Protein AF-A0AAV5VPR1-F1 (afdb_monomer_lite)

Sequence (209 aa):
MFIPRFLNHGLFFSFYINIYPTSLQFSTILANRHPMLTAYYSFAMCAGTSIGGLVIAPLNKAFHDFGLRPLYYITMGIQLVTYVIALFTVPNLSTAEPTGESAFLEPHLIWVCLVAFLLGFGDSANTASNTVICSRLVPGRASHTYSAARFYIGIASALIFFCSPLLTMKMHAIILISTTILSAVTFNLAVKQVEKREEIERNEKKLPL

Organism: NCBI:txid1538716

pLDDT: mean 77.27, std 12.59, range [41.59, 93.56]

Structure (mmCIF, N/CA/C/O backbone):
data_AF-A0AAV5VPR1-F1
#
_entry.id   AF-A0AAV5VPR1-F1
#
loop_
_atom_site.group_PDB
_atom_site.id
_atom_site.type_symbol
_atom_site.label_atom_id
_atom_site.label_alt_id
_atom_site.label_comp_id
_atom_site.label_asym_id
_atom_site.label_entity_id
_atom_site.label_seq_id
_atom_site.pdbx_PDB_ins_code
_atom_site.Cartn_x
_atom_site.Cartn_y
_atom_site.Cartn_z
_atom_site.occupancy
_atom_site.B_iso_or_equiv
_atom_site.auth_seq_id
_atom_site.auth_comp_id
_atom_site.auth_asym_id
_atom_site.auth_atom_id
_atom_site.pdbx_PDB_model_num
ATOM 1 N N . MET A 1 1 ? -7.600 -9.349 13.111 1.00 62.22 1 MET A N 1
ATOM 2 C CA . MET A 1 1 ? -8.529 -9.239 11.962 1.00 62.22 1 MET A CA 1
ATOM 3 C C . MET A 1 1 ? -8.052 -8.265 10.879 1.00 62.22 1 MET A C 1
ATOM 5 O O . MET A 1 1 ? -8.136 -8.620 9.718 1.00 62.22 1 MET A O 1
ATOM 9 N N . PHE A 1 2 ? -7.458 -7.109 11.206 1.00 77.06 2 PHE A N 1
ATOM 10 C CA . PHE A 1 2 ? -6.900 -6.165 10.209 1.00 77.06 2 PHE A CA 1
ATOM 11 C C . PHE A 1 2 ? -5.553 -6.581 9.575 1.00 77.06 2 PHE A C 1
ATOM 13 O O . PHE A 1 2 ? -4.988 -5.841 8.776 1.00 77.06 2 PHE A O 1
ATOM 20 N N . ILE A 1 3 ? -5.034 -7.770 9.897 1.00 82.62 3 ILE A N 1
ATOM 21 C CA . ILE A 1 3 ? -3.713 -8.243 9.445 1.00 82.62 3 ILE A CA 1
ATOM 22 C C . ILE A 1 3 ? -3.593 -8.248 7.908 1.00 82.62 3 ILE A C 1
ATOM 24 O O . ILE A 1 3 ? -2.632 -7.668 7.410 1.00 82.62 3 ILE A O 1
ATOM 28 N N . PRO A 1 4 ? -4.562 -8.771 7.124 1.00 83.69 4 PRO A N 1
ATOM 29 C CA . PRO A 1 4 ? -4.450 -8.783 5.661 1.00 83.69 4 PRO A CA 1
ATOM 30 C C . PRO A 1 4 ? -4.354 -7.387 5.032 1.00 83.69 4 PRO A C 1
ATOM 32 O O . PRO A 1 4 ? -3.709 -7.207 4.003 1.00 83.69 4 PRO A O 1
ATOM 35 N N . ARG A 1 5 ? -4.953 -6.375 5.672 1.00 84.00 5 ARG A N 1
ATOM 36 C CA . ARG A 1 5 ? -4.870 -4.973 5.242 1.00 84.00 5 ARG A CA 1
ATOM 37 C C . ARG A 1 5 ? -3.461 -4.408 5.423 1.00 84.00 5 ARG A C 1
ATOM 39 O O . ARG A 1 5 ? -2.977 -3.707 4.533 1.00 84.00 5 ARG A O 1
ATOM 46 N N . PHE A 1 6 ? -2.823 -4.715 6.552 1.00 86.12 6 PHE A N 1
ATOM 47 C CA . PHE A 1 6 ? -1.445 -4.311 6.836 1.00 86.12 6 PHE A CA 1
ATOM 48 C C . PHE A 1 6 ? -0.444 -5.062 5.961 1.00 86.12 6 PHE A C 1
ATOM 50 O O . PHE A 1 6 ? 0.480 -4.445 5.440 1.00 86.12 6 PHE A O 1
ATOM 57 N N . LEU A 1 7 ? -0.681 -6.353 5.711 1.00 87.62 7 LEU A N 1
ATOM 58 C CA . LEU A 1 7 ? 0.112 -7.118 4.754 1.00 87.62 7 LEU A CA 1
ATOM 59 C C . LEU A 1 7 ? 0.030 -6.478 3.362 1.00 87.62 7 LEU A C 1
ATOM 61 O O . LEU A 1 7 ? 1.069 -6.123 2.824 1.00 87.62 7 LEU A O 1
ATOM 65 N N . ASN A 1 8 ? -1.173 -6.210 2.831 1.00 86.69 8 ASN A N 1
ATOM 66 C CA . ASN A 1 8 ? -1.337 -5.575 1.513 1.00 86.69 8 ASN A CA 1
ATOM 67 C C . ASN A 1 8 ? -0.604 -4.226 1.402 1.00 86.69 8 ASN A C 1
ATOM 69 O O . ASN A 1 8 ? -0.011 -3.927 0.371 1.00 86.69 8 ASN A O 1
ATOM 73 N N . HIS A 1 9 ? -0.602 -3.426 2.473 1.00 88.69 9 HIS A N 1
ATOM 74 C CA . HIS A 1 9 ? 0.162 -2.179 2.516 1.00 88.69 9 HIS A CA 1
ATOM 75 C C . HIS A 1 9 ? 1.677 -2.425 2.404 1.00 88.69 9 HIS A C 1
ATOM 77 O O . HIS A 1 9 ? 2.347 -1.715 1.663 1.00 88.69 9 HIS A O 1
ATOM 83 N N . GLY A 1 10 ? 2.221 -3.436 3.088 1.00 85.38 10 GLY A N 1
ATOM 84 C CA . GLY A 1 10 ? 3.634 -3.813 2.956 1.00 85.38 10 GLY A CA 1
ATOM 85 C C . GLY A 1 10 ? 3.999 -4.340 1.569 1.00 85.38 10 GLY A C 1
ATOM 86 O O . GLY A 1 10 ? 5.066 -4.011 1.056 1.00 85.38 10 GLY A O 1
ATOM 87 N N . LEU A 1 11 ? 3.095 -5.084 0.922 1.00 85.44 11 LEU A N 1
ATOM 88 C CA . LEU A 1 11 ? 3.302 -5.539 -0.456 1.00 85.44 11 LEU A CA 1
ATOM 89 C C . LEU A 1 11 ? 3.335 -4.354 -1.434 1.00 85.44 11 LEU A C 1
ATOM 91 O O . LEU A 1 11 ? 4.232 -4.271 -2.272 1.00 85.44 11 LEU A O 1
ATOM 95 N N . PHE A 1 12 ? 2.397 -3.411 -1.287 1.00 85.81 12 PHE A N 1
ATOM 96 C CA . PHE A 1 12 ? 2.375 -2.171 -2.065 1.00 85.81 12 PHE A CA 1
ATOM 97 C C . PHE A 1 12 ? 3.648 -1.343 -1.852 1.00 85.81 12 PHE A C 1
ATOM 99 O O . PHE A 1 12 ? 4.236 -0.866 -2.820 1.00 85.81 12 PHE A O 1
ATOM 106 N N . PHE A 1 13 ? 4.106 -1.230 -0.601 1.00 86.75 13 PHE A N 1
ATOM 107 C CA . PHE A 1 13 ? 5.330 -0.515 -0.244 1.00 86.75 13 PHE A CA 1
ATOM 108 C C . PHE A 1 13 ? 6.558 -1.065 -0.977 1.00 86.75 13 PHE A C 1
ATOM 110 O O . PHE A 1 13 ? 7.278 -0.318 -1.639 1.00 86.75 13 PHE A O 1
ATOM 117 N N . SER A 1 14 ? 6.763 -2.384 -0.933 1.00 86.50 14 SER A N 1
ATOM 118 C CA . SER A 1 14 ? 7.873 -3.026 -1.648 1.00 86.50 14 SER A CA 1
ATOM 119 C C . SER A 1 14 ? 7.787 -2.862 -3.162 1.00 86.50 14 SER A C 1
ATOM 121 O O . SER A 1 14 ? 8.820 -2.728 -3.823 1.00 86.50 14 SER A O 1
ATOM 123 N N . PHE A 1 15 ? 6.572 -2.848 -3.716 1.00 82.81 15 PHE A N 1
ATOM 124 C CA . PHE A 1 15 ? 6.365 -2.675 -5.149 1.00 82.81 15 PHE A CA 1
ATOM 125 C C . PHE A 1 15 ? 6.888 -1.329 -5.649 1.00 82.81 15 PHE A C 1
ATOM 127 O O . PHE A 1 15 ? 7.671 -1.290 -6.598 1.00 82.81 15 PHE A O 1
ATOM 134 N N . TYR A 1 16 ? 6.510 -0.228 -5.002 1.00 81.94 16 TYR A N 1
ATOM 135 C CA . TYR A 1 16 ? 6.894 1.093 -5.493 1.00 81.94 16 TYR A CA 1
ATOM 136 C C . TYR A 1 16 ? 8.327 1.488 -5.128 1.00 81.94 16 TYR A C 1
ATOM 138 O O . TYR A 1 16 ? 8.924 2.297 -5.836 1.00 81.94 16 TYR A O 1
ATOM 146 N N . ILE A 1 17 ? 8.878 0.978 -4.020 1.00 84.00 17 ILE A N 1
ATOM 147 C CA . ILE A 1 17 ? 10.204 1.399 -3.547 1.00 84.00 17 ILE A CA 1
ATOM 148 C C . ILE A 1 17 ? 11.340 0.597 -4.185 1.00 84.00 17 ILE A C 1
ATOM 150 O O . ILE A 1 17 ? 12.431 1.129 -4.352 1.00 84.00 17 ILE A O 1
ATOM 154 N N . ASN A 1 18 ? 11.080 -0.658 -4.568 1.00 80.81 18 ASN A N 1
ATOM 155 C CA . ASN A 1 18 ? 12.095 -1.555 -5.119 1.00 80.81 18 ASN A CA 1
ATOM 156 C C . ASN A 1 18 ? 11.733 -2.042 -6.523 1.00 80.81 18 ASN A C 1
ATOM 158 O O . ASN A 1 18 ? 12.481 -1.789 -7.462 1.00 80.81 18 ASN A O 1
ATOM 162 N N . ILE A 1 19 ? 10.590 -2.710 -6.696 1.00 79.56 19 ILE A N 1
ATOM 163 C CA . ILE A 1 19 ? 10.264 -3.430 -7.944 1.00 79.56 19 ILE A CA 1
ATOM 164 C C . ILE A 1 19 ? 10.110 -2.467 -9.132 1.00 79.56 19 ILE A C 1
ATOM 166 O O . ILE A 1 19 ? 10.718 -2.661 -10.183 1.00 79.56 19 ILE A O 1
ATOM 170 N N . TYR A 1 20 ? 9.346 -1.389 -8.961 1.00 78.25 20 TYR A N 1
ATOM 171 C CA . TYR A 1 20 ? 9.136 -0.398 -10.014 1.00 78.25 20 TYR A CA 1
ATOM 172 C C . TYR A 1 20 ? 10.424 0.364 -10.404 1.00 78.25 20 TYR A C 1
ATOM 174 O O . TYR A 1 20 ? 10.792 0.321 -11.579 1.00 78.25 20 TYR A O 1
ATOM 182 N N . PRO A 1 21 ? 11.183 0.998 -9.485 1.00 77.62 21 PRO A N 1
ATOM 183 C CA . PRO A 1 21 ? 12.395 1.733 -9.858 1.00 77.62 21 PRO A CA 1
ATOM 184 C C . PRO A 1 21 ? 13.519 0.840 -10.402 1.00 77.62 21 PRO A C 1
ATOM 186 O O . PRO A 1 21 ? 14.217 1.259 -11.324 1.00 77.62 21 PRO A O 1
ATOM 189 N N . THR A 1 22 ? 13.680 -0.391 -9.903 1.00 76.75 22 THR A N 1
ATOM 190 C CA . THR A 1 22 ? 14.679 -1.328 -10.455 1.00 76.75 22 THR A CA 1
ATOM 191 C C . THR A 1 22 ? 14.344 -1.717 -11.890 1.00 76.75 22 THR A C 1
ATOM 193 O O . THR A 1 22 ? 15.224 -1.718 -12.745 1.00 76.75 22 THR A O 1
ATOM 196 N N . SER A 1 23 ? 13.068 -1.944 -12.202 1.00 74.19 23 SER A N 1
ATOM 197 C CA . SER A 1 23 ? 12.655 -2.254 -13.573 1.00 74.19 23 SER A CA 1
ATOM 198 C C . SER A 1 23 ? 12.869 -1.113 -14.559 1.00 74.19 23 SER A C 1
ATOM 200 O O .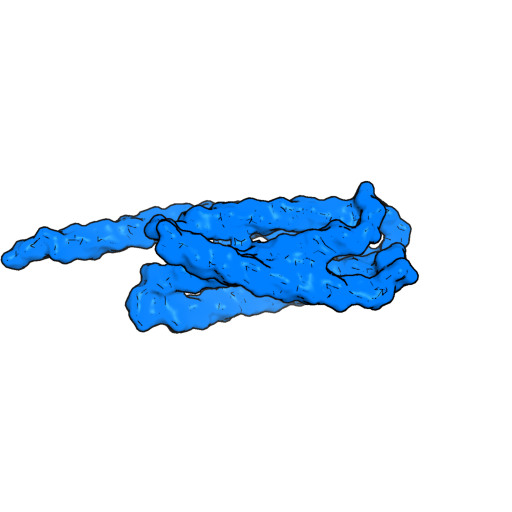 SER A 1 23 ? 13.231 -1.353 -15.710 1.00 74.19 23 SER A O 1
ATOM 202 N N . LEU A 1 24 ? 12.721 0.132 -14.095 1.00 71.19 24 LEU A N 1
ATOM 203 C CA . LEU A 1 24 ? 13.056 1.316 -14.877 1.00 71.19 24 LEU A CA 1
ATOM 204 C C . LEU A 1 24 ? 14.565 1.413 -15.128 1.00 71.19 24 LEU A C 1
ATOM 206 O O . LEU A 1 24 ? 14.977 1.816 -16.212 1.00 71.19 24 LEU A O 1
ATOM 210 N N . GLN A 1 25 ? 15.382 1.024 -14.147 1.00 71.75 25 GLN A N 1
ATOM 211 C CA . GLN A 1 25 ? 16.840 1.016 -14.262 1.00 71.75 25 GLN A CA 1
ATOM 212 C C . GLN A 1 25 ? 17.354 -0.083 -15.207 1.00 71.75 25 GLN A C 1
ATOM 214 O O . GLN A 1 25 ? 18.331 0.140 -15.918 1.00 71.75 25 GLN A O 1
ATOM 219 N N . PHE A 1 26 ? 16.689 -1.241 -15.254 1.00 67.25 26 PHE A N 1
ATOM 220 C CA . PHE A 1 26 ? 17.027 -2.337 -16.170 1.00 67.25 26 PHE A CA 1
ATOM 221 C C . PHE A 1 26 ? 16.513 -2.136 -17.603 1.00 67.25 26 PHE A C 1
ATOM 223 O O . PHE A 1 26 ? 16.946 -2.844 -18.514 1.00 67.25 26 PHE A O 1
ATOM 230 N N . SER A 1 27 ? 15.639 -1.154 -17.842 1.00 64.94 27 SER A N 1
ATOM 231 C CA . SER A 1 27 ? 15.193 -0.808 -19.193 1.00 64.94 27 SER A CA 1
ATOM 232 C C . SER A 1 27 ? 16.287 -0.040 -19.947 1.00 64.94 27 SER A C 1
ATOM 234 O O . SER A 1 27 ? 16.516 1.151 -19.725 1.00 64.94 27 SER A O 1
ATOM 236 N N . THR A 1 28 ? 16.964 -0.719 -20.877 1.00 56.59 28 THR A N 1
ATOM 237 C CA . THR A 1 28 ? 18.109 -0.171 -21.629 1.00 56.59 28 THR A CA 1
ATOM 238 C C . THR A 1 28 ? 17.729 1.017 -22.516 1.00 56.59 28 THR A C 1
ATOM 240 O O . THR A 1 28 ? 18.514 1.953 -22.648 1.00 56.59 28 THR A O 1
ATOM 243 N N . ILE A 1 29 ? 16.507 1.040 -23.060 1.00 56.16 29 ILE A N 1
ATOM 244 C CA . ILE A 1 29 ? 15.969 2.151 -23.869 1.00 56.16 29 ILE A CA 1
ATOM 245 C C . ILE A 1 29 ? 15.886 3.441 -23.040 1.00 56.16 29 ILE A C 1
ATOM 247 O O . ILE A 1 29 ? 16.161 4.537 -23.533 1.00 56.16 29 ILE A O 1
ATOM 251 N N . LEU A 1 30 ? 15.524 3.310 -21.764 1.00 57.38 30 LEU A N 1
ATOM 252 C CA . LEU A 1 30 ? 15.256 4.439 -20.884 1.00 57.38 30 LEU A CA 1
ATOM 253 C C . LEU A 1 30 ? 16.519 4.922 -20.167 1.00 57.38 30 LEU A C 1
ATOM 255 O O . LEU A 1 30 ? 16.752 6.130 -20.080 1.00 57.38 30 LEU A O 1
ATOM 259 N N . ALA A 1 31 ? 17.375 3.986 -19.751 1.00 58.69 31 ALA A N 1
ATOM 260 C CA . ALA A 1 31 ? 18.672 4.276 -19.150 1.00 58.69 31 ALA A CA 1
ATOM 261 C C . ALA A 1 31 ? 19.601 5.049 -20.104 1.00 58.69 31 ALA A C 1
ATOM 263 O O . ALA A 1 31 ? 20.296 5.965 -19.667 1.00 58.69 31 ALA A O 1
ATOM 264 N N . ASN A 1 32 ? 19.574 4.738 -21.407 1.00 57.34 32 ASN A N 1
ATOM 265 C CA . ASN A 1 32 ? 20.430 5.402 -22.396 1.00 57.34 32 ASN A CA 1
ATOM 266 C C . ASN A 1 32 ? 19.935 6.814 -22.765 1.00 57.34 32 ASN A C 1
ATOM 268 O O . ASN A 1 32 ? 20.731 7.680 -23.121 1.00 57.34 32 ASN A O 1
ATOM 272 N N . ARG A 1 33 ? 18.621 7.070 -22.669 1.00 61.47 33 ARG A N 1
ATOM 273 C CA . ARG A 1 33 ? 18.018 8.375 -22.996 1.00 61.47 33 ARG A CA 1
ATOM 274 C C . ARG A 1 33 ? 17.984 9.335 -21.803 1.00 61.47 33 ARG A C 1
ATOM 276 O O . ARG A 1 33 ? 18.134 10.540 -21.991 1.00 61.47 33 ARG A O 1
ATOM 283 N N . HIS A 1 34 ? 17.815 8.817 -20.584 1.00 64.81 34 HIS A N 1
ATOM 284 C CA . HIS A 1 34 ? 17.742 9.607 -19.353 1.00 64.81 34 HIS A CA 1
ATOM 285 C C . HIS A 1 34 ? 18.470 8.908 -18.186 1.00 64.81 34 HIS A C 1
ATOM 287 O O . HIS A 1 34 ? 17.828 8.255 -17.363 1.00 64.81 34 HIS A O 1
ATOM 293 N N . PRO A 1 35 ? 19.794 9.099 -18.027 1.00 66.50 35 PRO A N 1
ATOM 294 C CA . PRO A 1 35 ? 20.574 8.424 -16.982 1.00 66.50 35 PRO A CA 1
ATOM 295 C C . PRO A 1 35 ? 20.160 8.794 -15.542 1.00 66.50 35 PRO A C 1
ATOM 297 O O . PRO A 1 35 ? 20.482 8.068 -14.607 1.00 66.50 35 PRO A O 1
ATOM 300 N N . MET A 1 36 ? 19.416 9.893 -15.341 1.00 72.69 36 MET A N 1
ATOM 301 C CA . MET A 1 36 ? 18.902 10.330 -14.029 1.00 72.69 36 MET A CA 1
ATOM 302 C C . MET A 1 36 ? 17.416 10.007 -13.786 1.00 72.69 36 MET A C 1
ATOM 304 O O . MET A 1 36 ? 16.793 10.585 -12.895 1.00 72.69 36 MET A O 1
ATOM 308 N N . LEU A 1 37 ? 16.813 9.094 -14.550 1.00 75.50 37 LEU A N 1
ATOM 309 C CA . LEU A 1 37 ? 15.384 8.775 -14.448 1.00 75.50 37 LEU A CA 1
ATOM 310 C C . LEU A 1 37 ? 14.934 8.395 -13.020 1.00 75.50 37 LEU A C 1
ATOM 312 O O . LEU A 1 37 ? 13.912 8.886 -12.541 1.00 75.50 37 LEU A O 1
ATOM 316 N N . THR A 1 38 ? 15.714 7.578 -12.310 1.00 78.62 38 THR A N 1
ATOM 317 C CA . THR A 1 38 ? 15.403 7.144 -10.934 1.00 78.62 38 THR A CA 1
ATOM 318 C C . THR A 1 38 ? 15.393 8.311 -9.938 1.00 78.62 38 THR A C 1
ATOM 320 O O . THR A 1 38 ? 14.626 8.302 -8.969 1.00 78.62 38 THR A O 1
ATOM 323 N N . ALA A 1 39 ? 16.193 9.354 -10.190 1.00 83.19 39 ALA A N 1
ATOM 324 C CA . ALA A 1 39 ? 16.182 10.568 -9.380 1.00 83.19 39 ALA A CA 1
ATOM 325 C C . ALA A 1 39 ? 14.877 11.348 -9.595 1.00 83.19 39 ALA A C 1
ATOM 327 O O . ALA A 1 39 ? 14.205 11.693 -8.622 1.00 83.19 39 ALA A O 1
ATOM 328 N N . TYR A 1 40 ? 14.461 11.546 -10.852 1.00 84.00 40 TYR A N 1
ATOM 329 C CA . TYR A 1 40 ? 13.179 12.188 -11.172 1.00 84.00 40 TYR A CA 1
ATOM 330 C C . TYR A 1 40 ? 11.985 11.427 -10.590 1.00 84.00 40 TYR A C 1
ATOM 332 O O . TYR A 1 40 ? 11.082 12.049 -10.031 1.00 84.00 40 TYR A O 1
ATOM 340 N N . TYR A 1 41 ? 12.011 10.092 -10.648 1.00 86.06 41 TYR A N 1
ATOM 341 C CA . TYR A 1 41 ? 11.015 9.235 -10.006 1.00 86.06 41 TYR A CA 1
ATOM 342 C C . TYR A 1 41 ? 10.915 9.514 -8.499 1.00 86.06 41 TYR A C 1
ATOM 344 O O . TYR A 1 41 ? 9.831 9.788 -7.988 1.00 86.06 41 TYR A O 1
ATOM 352 N N . SER A 1 42 ? 12.049 9.512 -7.796 1.00 87.88 42 SER A N 1
ATOM 353 C CA . SER A 1 42 ? 12.093 9.744 -6.346 1.00 87.88 42 SER A CA 1
ATOM 354 C C . SER A 1 42 ? 11.582 11.138 -5.966 1.00 87.88 42 SER A C 1
ATOM 356 O O . SER A 1 42 ? 10.808 11.278 -5.019 1.00 87.88 42 SER A O 1
ATOM 358 N N . PHE A 1 43 ? 11.944 12.173 -6.733 1.00 90.38 43 PHE A N 1
ATOM 359 C CA . PHE A 1 43 ? 11.434 13.532 -6.519 1.00 90.38 43 PHE A CA 1
ATOM 360 C C . PHE A 1 43 ? 9.922 13.631 -6.745 1.00 90.38 43 PHE A C 1
ATOM 362 O O . PHE A 1 43 ? 9.216 14.205 -5.914 1.00 90.38 43 PHE A O 1
ATOM 369 N N . ALA A 1 44 ? 9.411 13.048 -7.831 1.00 89.50 44 ALA A N 1
ATOM 370 C CA . ALA A 1 44 ? 7.980 13.032 -8.125 1.00 89.50 44 ALA A CA 1
ATOM 371 C C . ALA A 1 44 ? 7.186 12.255 -7.062 1.00 89.50 44 ALA A C 1
ATOM 373 O O . ALA A 1 44 ? 6.103 12.683 -6.661 1.00 89.50 44 ALA A O 1
ATOM 374 N N . MET A 1 45 ? 7.749 11.162 -6.543 1.00 91.06 45 MET A N 1
ATOM 375 C CA . MET A 1 45 ? 7.161 10.401 -5.446 1.00 91.06 45 MET A CA 1
ATOM 376 C C . MET A 1 45 ? 7.085 11.230 -4.155 1.00 91.06 45 MET A C 1
ATOM 378 O O . MET A 1 45 ? 6.019 11.301 -3.544 1.00 91.06 45 MET A O 1
ATOM 382 N N . CYS A 1 46 ? 8.171 11.906 -3.765 1.00 91.31 46 CYS A N 1
ATOM 383 C CA . CYS A 1 46 ? 8.190 12.803 -2.603 1.00 91.31 46 CYS A CA 1
ATOM 384 C C . CYS A 1 46 ? 7.203 13.971 -2.742 1.00 91.31 46 CYS A C 1
ATOM 386 O O . CYS A 1 46 ? 6.568 14.378 -1.766 1.00 91.31 46 CYS A O 1
ATOM 388 N N . ALA A 1 47 ? 7.043 14.508 -3.954 1.00 93.56 47 ALA A N 1
ATOM 389 C CA . ALA A 1 47 ? 6.026 15.516 -4.228 1.00 93.56 47 ALA A CA 1
ATOM 390 C C . ALA A 1 47 ? 4.611 14.941 -4.030 1.00 93.56 47 ALA A C 1
ATOM 392 O O . ALA A 1 47 ? 3.786 15.560 -3.357 1.00 93.56 47 ALA A O 1
ATOM 393 N N . GLY A 1 48 ? 4.349 13.735 -4.544 1.00 90.62 48 GLY A N 1
ATOM 394 C CA . GLY A 1 48 ? 3.072 13.033 -4.395 1.00 90.62 48 GLY A CA 1
ATOM 395 C C . GLY A 1 48 ? 2.709 12.723 -2.943 1.00 90.62 48 GLY A C 1
ATOM 396 O O . GLY A 1 48 ? 1.577 12.978 -2.531 1.00 90.62 48 GLY A O 1
ATOM 397 N N . THR A 1 49 ? 3.659 12.239 -2.138 1.00 91.38 49 THR A N 1
ATOM 398 C CA . THR A 1 49 ? 3.430 11.967 -0.707 1.00 91.38 49 THR A CA 1
ATOM 399 C C . THR A 1 49 ? 3.144 13.247 0.077 1.00 91.38 49 THR A C 1
ATOM 401 O O . THR A 1 49 ? 2.218 13.279 0.889 1.00 91.38 49 THR A O 1
ATOM 404 N N . SER A 1 50 ? 3.898 14.317 -0.190 1.00 92.81 50 SER A N 1
ATOM 405 C CA . SER A 1 50 ? 3.731 15.613 0.478 1.00 92.81 50 SER A CA 1
ATOM 406 C C . SER A 1 50 ? 2.375 16.241 0.154 1.00 92.81 50 SER A C 1
ATOM 408 O O . SER A 1 50 ? 1.644 16.650 1.057 1.00 92.81 50 SER A O 1
ATOM 410 N N . ILE A 1 51 ? 2.002 16.268 -1.130 1.00 92.38 51 ILE A N 1
ATOM 411 C CA . ILE A 1 51 ? 0.712 16.800 -1.583 1.00 92.38 51 ILE A CA 1
ATOM 412 C C . ILE A 1 51 ? -0.438 15.941 -1.055 1.00 92.38 51 ILE A C 1
ATOM 414 O O . ILE A 1 51 ? -1.422 16.485 -0.561 1.00 92.38 51 ILE A O 1
ATOM 418 N N . GLY A 1 52 ? -0.311 14.614 -1.087 1.00 87.56 52 GLY A N 1
ATOM 419 C CA . GLY A 1 52 ? -1.326 13.719 -0.540 1.00 87.56 52 GLY A CA 1
ATOM 420 C C . GLY A 1 52 ? -1.574 13.963 0.947 1.00 87.56 52 GLY A C 1
ATOM 421 O O . GLY A 1 52 ? -2.719 14.170 1.348 1.00 87.56 52 GLY A O 1
ATOM 422 N N . GLY A 1 53 ? -0.519 14.071 1.761 1.00 86.81 53 GLY A N 1
ATOM 423 C CA . GLY A 1 53 ? -0.644 14.411 3.182 1.00 86.81 53 GLY A CA 1
ATOM 424 C C . GLY A 1 53 ? -1.348 15.753 3.422 1.00 86.81 53 GLY A C 1
ATOM 425 O O . GLY A 1 53 ? -2.252 15.835 4.259 1.00 86.81 53 GLY A O 1
ATOM 426 N N . LEU A 1 54 ? -0.988 16.783 2.647 1.00 88.38 54 LEU A N 1
ATOM 427 C CA . LEU A 1 54 ? -1.604 18.112 2.718 1.00 88.38 54 LEU A CA 1
ATOM 428 C C . LEU A 1 54 ? -3.075 18.122 2.294 1.00 88.38 54 LEU A C 1
ATOM 430 O O . LEU A 1 54 ? -3.845 18.901 2.846 1.00 88.38 54 LEU A O 1
ATOM 434 N N . VAL A 1 55 ? -3.479 17.274 1.346 1.00 87.44 55 VAL A N 1
ATOM 435 C CA . VAL A 1 55 ? -4.874 17.165 0.887 1.00 87.44 55 VAL A CA 1
ATOM 436 C C . VAL A 1 55 ? -5.717 16.342 1.860 1.00 87.44 55 VAL A C 1
ATOM 438 O O . VAL A 1 55 ? -6.852 16.707 2.156 1.00 87.44 55 VAL A O 1
ATOM 441 N N . ILE A 1 56 ? -5.181 15.246 2.398 1.00 84.88 56 ILE A N 1
ATOM 442 C CA . ILE A 1 56 ? -5.937 14.325 3.259 1.00 84.88 56 ILE A CA 1
ATOM 443 C C . ILE A 1 56 ? -6.203 14.930 4.643 1.00 84.88 56 ILE A C 1
ATOM 445 O O . ILE A 1 56 ? -7.282 14.724 5.199 1.00 84.88 56 ILE A O 1
ATOM 449 N N . ALA A 1 57 ? -5.257 15.690 5.201 1.00 81.88 57 ALA A N 1
ATOM 450 C CA . ALA A 1 57 ? -5.401 16.315 6.517 1.00 81.88 57 ALA A CA 1
ATOM 451 C C . ALA A 1 57 ? -6.652 17.218 6.656 1.00 81.88 57 ALA A C 1
ATOM 453 O O . ALA A 1 57 ? -7.437 16.993 7.585 1.00 81.88 57 ALA A O 1
ATOM 454 N N . PRO A 1 58 ? -6.908 18.200 5.765 1.00 82.00 58 PRO A N 1
ATOM 455 C CA . PRO A 1 58 ? -8.123 19.008 5.817 1.00 82.00 58 PRO A CA 1
ATOM 456 C C . PRO A 1 58 ? -9.372 18.193 5.472 1.00 82.00 58 PRO A C 1
ATOM 458 O O . PRO A 1 58 ? -10.415 18.405 6.087 1.00 82.00 58 PRO A O 1
ATOM 461 N N . LEU A 1 59 ? -9.276 17.223 4.556 1.00 79.25 59 LEU A N 1
ATOM 462 C CA . LEU A 1 59 ? -10.411 16.391 4.146 1.00 79.25 59 LEU A CA 1
ATOM 463 C C . LEU A 1 59 ? -10.925 15.512 5.297 1.00 79.25 59 LEU A C 1
ATOM 465 O O . LEU A 1 59 ? -12.130 15.371 5.487 1.00 79.25 59 LEU A O 1
ATOM 469 N N . ASN A 1 60 ? -10.015 15.000 6.128 1.00 75.75 60 ASN A N 1
ATOM 470 C CA . ASN A 1 60 ? -10.361 14.257 7.338 1.00 75.75 60 ASN A CA 1
ATOM 471 C C . ASN A 1 60 ? -10.994 15.146 8.427 1.00 75.75 60 ASN A C 1
ATOM 473 O O . ASN A 1 60 ? -11.760 14.657 9.249 1.00 75.75 60 ASN A O 1
ATOM 477 N N . LYS A 1 61 ? -10.688 16.451 8.444 1.00 72.81 61 LYS A N 1
ATOM 478 C CA . LYS A 1 61 ? -11.296 17.419 9.374 1.00 72.81 61 LYS A CA 1
ATOM 479 C C . LYS A 1 61 ? -12.675 17.892 8.899 1.00 72.81 61 LYS A C 1
ATOM 481 O O . LYS A 1 61 ? -13.527 18.190 9.729 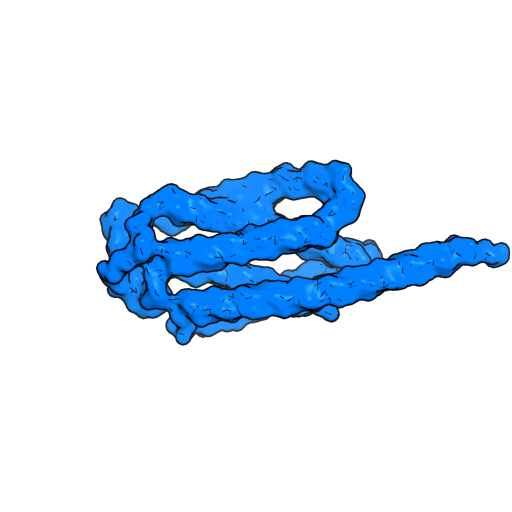1.00 72.81 61 LYS A O 1
ATOM 486 N N . ALA A 1 62 ? -12.878 17.978 7.585 1.00 75.00 62 ALA A N 1
ATOM 487 C CA . ALA A 1 62 ? -14.105 18.487 6.978 1.00 75.00 62 ALA A CA 1
ATOM 488 C C . ALA A 1 62 ? -15.282 17.501 7.061 1.00 75.00 62 ALA A C 1
ATOM 490 O O . ALA A 1 62 ? -16.429 17.929 7.162 1.00 75.00 62 ALA A O 1
ATOM 491 N N . PHE A 1 63 ? -15.017 16.193 7.041 1.00 71.19 63 PHE A N 1
ATOM 492 C CA . PHE A 1 63 ? -16.056 15.168 6.978 1.00 71.19 63 PHE A CA 1
ATOM 493 C C . PHE A 1 63 ? -16.000 14.219 8.185 1.00 71.19 63 PHE A C 1
ATOM 495 O O . PHE A 1 63 ? -14.993 13.553 8.428 1.00 71.19 63 PHE A O 1
ATOM 502 N N . HIS A 1 64 ? -17.118 14.106 8.910 1.00 57.06 64 HIS A N 1
ATOM 503 C CA . HIS A 1 64 ? -17.296 13.112 9.974 1.00 57.06 64 HIS A CA 1
ATOM 504 C C . HIS A 1 64 ? -17.176 11.693 9.372 1.00 57.06 64 HIS A C 1
ATOM 506 O O . HIS A 1 64 ? -17.778 11.414 8.339 1.00 57.06 64 HIS A O 1
ATOM 512 N N . ASP A 1 65 ? -16.356 10.821 9.971 1.00 64.56 65 ASP A N 1
ATOM 513 C CA . ASP A 1 65 ? -16.049 9.443 9.518 1.00 64.56 65 ASP A CA 1
ATOM 514 C C . ASP A 1 65 ? -15.338 9.264 8.160 1.00 64.56 65 ASP A C 1
ATOM 516 O O . ASP A 1 65 ? -15.125 8.133 7.702 1.00 64.56 65 ASP A O 1
ATOM 520 N N . PHE A 1 66 ? -14.858 10.343 7.533 1.00 62.12 66 PHE A N 1
ATOM 521 C CA . PHE A 1 66 ? -14.179 10.237 6.236 1.00 62.12 66 PHE A CA 1
ATOM 522 C C . PHE A 1 66 ? -12.843 9.491 6.296 1.00 62.12 66 PHE A C 1
ATOM 524 O O . PHE A 1 66 ? -12.444 8.822 5.342 1.00 62.12 66 PHE A O 1
ATOM 531 N N . GLY A 1 67 ? -12.172 9.525 7.445 1.00 60.53 67 GLY A N 1
ATOM 532 C CA . GLY A 1 67 ? -10.893 8.849 7.631 1.00 60.53 67 GLY A CA 1
ATOM 533 C C . GLY A 1 67 ? -10.944 7.317 7.571 1.00 60.53 67 GLY A C 1
ATOM 534 O O . GLY A 1 67 ? -9.886 6.701 7.450 1.00 60.53 67 GLY A O 1
ATOM 535 N N . LEU A 1 68 ? -12.129 6.690 7.655 1.00 71.56 68 LEU A N 1
ATOM 536 C CA . LEU A 1 68 ? -12.255 5.230 7.734 1.00 71.56 68 LEU A CA 1
ATOM 537 C C . LEU A 1 68 ? -12.712 4.603 6.407 1.00 71.56 68 LEU A C 1
ATOM 539 O O . LEU A 1 68 ? -11.907 3.992 5.708 1.00 71.56 68 LEU A O 1
ATOM 543 N N . ARG A 1 69 ? -13.994 4.738 6.041 1.00 79.06 69 ARG A N 1
ATOM 544 C CA . ARG A 1 69 ? -14.567 4.075 4.853 1.00 79.06 69 ARG A CA 1
ATOM 545 C C . ARG A 1 69 ? -14.188 4.762 3.531 1.00 79.06 69 ARG A C 1
ATOM 547 O O . ARG A 1 69 ? -13.613 4.083 2.681 1.00 79.06 69 ARG A O 1
ATOM 554 N N . PRO A 1 70 ? -14.467 6.062 3.305 1.00 79.94 70 PRO A N 1
ATOM 555 C CA . PRO A 1 70 ? -14.248 6.660 1.987 1.00 79.94 70 PRO A CA 1
ATOM 556 C C . PRO A 1 70 ? -12.760 6.820 1.668 1.00 79.94 70 PRO A C 1
ATOM 558 O O . PRO A 1 70 ? -12.358 6.534 0.542 1.00 79.94 70 PRO A O 1
ATOM 561 N N . LEU A 1 71 ? -11.918 7.148 2.656 1.00 82.31 71 LEU A N 1
ATOM 562 C CA . LEU A 1 71 ? -10.468 7.187 2.457 1.00 82.31 71 LEU A CA 1
ATOM 563 C C . LEU A 1 71 ? -9.909 5.818 2.032 1.00 82.31 71 LEU A C 1
ATOM 565 O O . LEU A 1 71 ? -9.026 5.756 1.175 1.00 82.31 71 LEU A O 1
ATOM 569 N N . TYR A 1 72 ? -10.446 4.718 2.571 1.00 82.44 72 TYR A N 1
ATOM 570 C CA . TYR A 1 72 ? -10.037 3.370 2.174 1.00 82.44 72 TYR A CA 1
ATOM 571 C C . TYR A 1 72 ? -10.394 3.054 0.715 1.00 82.44 72 TYR A C 1
ATOM 573 O O . TYR A 1 72 ? -9.533 2.586 -0.030 1.00 82.44 72 TYR A O 1
ATOM 581 N N . TYR A 1 73 ? -11.619 3.359 0.279 1.00 83.31 73 TYR A N 1
ATOM 582 C CA . TYR A 1 73 ? -12.043 3.138 -1.109 1.00 83.31 73 TYR A CA 1
ATOM 583 C C . TYR A 1 73 ? -11.269 4.000 -2.109 1.00 83.31 73 TYR A C 1
ATOM 585 O O . TYR A 1 73 ? -10.858 3.496 -3.153 1.00 83.31 73 TYR A O 1
ATOM 593 N N . ILE A 1 74 ? -11.000 5.266 -1.773 1.00 85.00 74 ILE A N 1
ATOM 594 C CA . ILE A 1 74 ? -10.152 6.149 -2.588 1.00 85.00 74 ILE A CA 1
ATOM 595 C C . ILE A 1 74 ? -8.750 5.546 -2.721 1.00 85.00 74 ILE A C 1
ATOM 597 O O . ILE A 1 74 ? -8.223 5.428 -3.824 1.00 85.00 74 ILE A O 1
ATOM 601 N N . THR A 1 75 ? -8.170 5.097 -1.608 1.00 84.19 75 THR A N 1
ATOM 602 C CA . THR A 1 75 ? -6.839 4.479 -1.593 1.00 84.19 75 THR A CA 1
ATOM 603 C C . THR A 1 75 ? -6.793 3.201 -2.437 1.00 84.19 75 THR A C 1
ATOM 605 O O . THR A 1 75 ? -5.845 2.995 -3.193 1.00 84.19 75 THR A O 1
ATOM 608 N N . MET A 1 76 ? -7.822 2.356 -2.346 1.00 84.19 76 MET A N 1
ATOM 609 C CA . MET A 1 76 ? -7.950 1.144 -3.160 1.00 84.19 76 MET A CA 1
ATOM 610 C C . MET A 1 76 ? -8.060 1.477 -4.655 1.00 84.19 76 MET A C 1
ATOM 612 O O . MET A 1 76 ? -7.389 0.846 -5.471 1.00 84.19 76 MET A O 1
ATOM 616 N N . GLY A 1 77 ? -8.865 2.480 -5.015 1.00 85.25 77 GLY A N 1
ATOM 617 C CA . GLY A 1 77 ? -9.014 2.934 -6.398 1.00 85.25 77 GLY A CA 1
ATOM 618 C C . GLY A 1 77 ? -7.695 3.434 -6.982 1.00 85.25 77 GLY A C 1
ATOM 619 O O . GLY A 1 77 ? -7.302 3.009 -8.065 1.00 85.25 77 GLY A O 1
ATOM 620 N N . ILE A 1 78 ? -6.963 4.259 -6.229 1.00 85.06 78 ILE A N 1
ATOM 621 C CA . ILE A 1 78 ? -5.651 4.773 -6.642 1.00 85.06 78 ILE A CA 1
ATOM 622 C C . ILE A 1 78 ? -4.651 3.626 -6.815 1.00 85.06 78 ILE A C 1
ATOM 624 O O . ILE A 1 78 ? -3.950 3.592 -7.822 1.00 85.06 78 ILE A O 1
ATOM 628 N N . GLN A 1 79 ? -4.614 2.651 -5.901 1.00 84.38 79 GLN A N 1
ATOM 629 C CA . GLN A 1 79 ? -3.745 1.475 -6.038 1.00 84.38 79 GLN A CA 1
ATOM 630 C C . GLN A 1 79 ? -4.060 0.663 -7.295 1.00 84.38 79 GLN A C 1
ATOM 632 O O . GLN A 1 79 ? -3.144 0.353 -8.049 1.00 84.38 79 GLN A O 1
ATOM 637 N N . LEU A 1 80 ? -5.336 0.367 -7.561 1.00 83.06 80 LEU A N 1
ATOM 638 C CA . LEU A 1 80 ? -5.740 -0.382 -8.754 1.00 83.06 80 LEU A CA 1
ATOM 639 C C . LEU A 1 80 ? -5.370 0.351 -10.043 1.00 83.06 80 LEU A C 1
ATOM 641 O O . LEU A 1 80 ? -4.765 -0.249 -10.928 1.00 83.06 80 LEU A O 1
ATOM 645 N N . VAL A 1 81 ? -5.683 1.647 -10.133 1.00 83.00 81 VAL A N 1
ATOM 646 C CA . VAL A 1 81 ? -5.305 2.483 -11.282 1.00 83.00 81 VAL A CA 1
ATOM 647 C C . VAL A 1 81 ? -3.791 2.465 -11.465 1.00 83.00 81 VAL A C 1
ATOM 649 O O . VAL A 1 81 ? -3.303 2.282 -12.576 1.00 83.00 81 VAL A O 1
ATOM 652 N N . THR A 1 82 ? -3.039 2.564 -10.374 1.00 80.44 82 THR A N 1
ATOM 653 C CA . THR A 1 82 ? -1.580 2.580 -10.438 1.00 80.44 82 THR A CA 1
ATOM 654 C C . THR A 1 82 ? -0.997 1.232 -10.860 1.00 80.44 82 THR A C 1
ATOM 656 O O . THR A 1 82 ? -0.058 1.214 -11.649 1.00 80.44 82 THR A O 1
ATOM 659 N N . TYR A 1 83 ? -1.567 0.101 -10.428 1.00 78.81 83 TYR A N 1
ATOM 660 C CA . TYR A 1 83 ? -1.156 -1.226 -10.907 1.00 78.81 83 TYR A CA 1
ATOM 661 C C . TYR A 1 83 ? -1.426 -1.405 -12.400 1.00 78.81 83 TYR A C 1
ATOM 663 O O . TYR A 1 83 ? -0.587 -1.952 -13.112 1.00 78.81 83 TYR A O 1
ATOM 671 N N . VAL A 1 84 ? -2.566 -0.912 -12.889 1.00 75.38 84 VAL A N 1
ATOM 672 C CA . VAL A 1 84 ? -2.906 -0.957 -14.315 1.00 75.38 84 VAL A CA 1
ATOM 673 C C . VAL A 1 84 ? -1.923 -0.107 -15.120 1.00 75.38 84 VAL A C 1
ATOM 675 O O . VAL A 1 84 ? -1.339 -0.603 -16.078 1.00 75.38 84 VAL A O 1
ATOM 678 N N . ILE A 1 85 ? -1.662 1.137 -14.709 1.00 72.44 85 ILE A N 1
ATOM 679 C CA . ILE A 1 85 ? -0.713 2.011 -15.415 1.00 72.44 85 ILE A CA 1
ATOM 680 C C . ILE A 1 85 ? 0.715 1.445 -15.340 1.00 72.44 85 ILE A C 1
ATOM 682 O O . ILE A 1 85 ? 1.440 1.496 -16.333 1.00 72.44 85 ILE A O 1
ATOM 686 N N . ALA A 1 86 ? 1.116 0.846 -14.214 1.00 70.12 86 ALA A N 1
ATOM 687 C CA . ALA A 1 86 ? 2.416 0.189 -14.083 1.00 70.12 86 ALA A CA 1
ATOM 688 C C . ALA A 1 86 ? 2.568 -1.001 -15.050 1.00 70.12 86 ALA A C 1
ATOM 690 O O . ALA A 1 86 ? 3.629 -1.149 -15.654 1.00 70.12 86 ALA A O 1
ATOM 691 N N . LEU A 1 87 ? 1.507 -1.793 -15.265 1.00 67.44 87 LEU A N 1
ATOM 692 C CA . LEU A 1 87 ? 1.480 -2.871 -16.266 1.00 67.44 87 LEU A CA 1
ATOM 693 C C . LEU A 1 87 ? 1.581 -2.359 -17.711 1.00 67.44 87 LEU A C 1
ATOM 695 O O . LEU A 1 87 ? 2.137 -3.050 -18.559 1.00 67.44 87 LEU A O 1
ATOM 699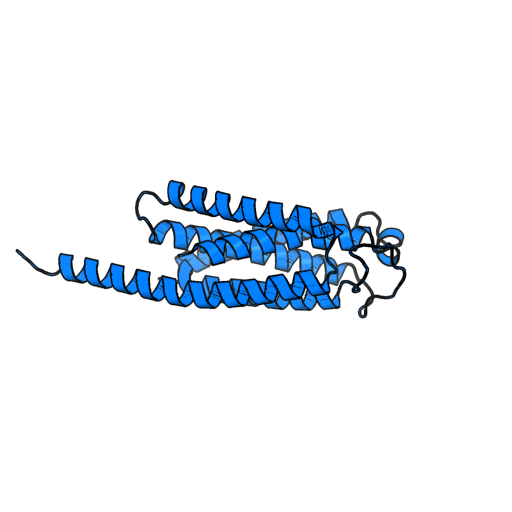 N N . PHE A 1 88 ? 1.046 -1.170 -18.000 1.00 63.97 88 PHE A N 1
ATOM 700 C CA . PHE A 1 88 ? 1.147 -0.550 -19.327 1.00 63.97 88 PHE A CA 1
ATOM 701 C C . PHE A 1 88 ? 2.487 0.161 -19.566 1.00 63.97 88 PHE A C 1
ATOM 703 O O . PHE A 1 88 ? 2.921 0.269 -20.711 1.00 63.97 88 PHE A O 1
ATOM 710 N N . THR A 1 89 ? 3.142 0.642 -18.506 1.00 61.66 89 THR A N 1
ATOM 711 C CA . THR A 1 89 ? 4.382 1.434 -18.596 1.00 61.66 89 THR A CA 1
ATOM 712 C C . THR A 1 89 ? 5.637 0.560 -18.675 1.00 61.66 89 THR A C 1
ATOM 714 O O . THR A 1 89 ? 6.629 0.978 -19.267 1.00 61.66 89 THR A O 1
ATOM 717 N N . VAL A 1 90 ? 5.619 -0.649 -18.098 1.00 57.72 90 VAL A N 1
ATOM 718 C CA . VAL A 1 90 ? 6.802 -1.522 -18.004 1.00 57.72 90 VAL A CA 1
ATOM 719 C C . VAL A 1 90 ? 6.587 -2.822 -18.796 1.00 57.72 90 VAL A C 1
ATOM 721 O O . VAL A 1 90 ? 5.605 -3.525 -18.552 1.00 57.72 90 VAL A O 1
ATOM 724 N N . PRO A 1 91 ? 7.492 -3.190 -19.728 1.00 53.09 91 PRO A N 1
ATOM 725 C CA . PRO A 1 91 ? 7.400 -4.446 -20.460 1.00 53.09 91 PRO A CA 1
ATOM 726 C C . PRO A 1 91 ? 7.678 -5.642 -19.541 1.00 53.09 91 PRO A C 1
ATOM 728 O O . PRO A 1 91 ? 8.436 -5.570 -18.573 1.00 53.09 91 PRO A O 1
ATOM 731 N N . ASN A 1 92 ? 7.047 -6.772 -19.860 1.00 49.78 92 ASN A N 1
ATOM 732 C CA . ASN A 1 92 ? 6.891 -7.906 -18.948 1.00 49.78 92 ASN A CA 1
ATOM 733 C C . ASN A 1 92 ? 8.196 -8.547 -18.452 1.00 49.78 92 ASN A C 1
ATOM 735 O O . ASN A 1 92 ? 8.175 -9.139 -17.379 1.00 49.78 92 ASN A O 1
ATOM 739 N N . LEU A 1 93 ? 9.302 -8.433 -19.191 1.00 47.16 93 LEU A N 1
ATOM 740 C CA . LEU A 1 93 ? 10.594 -9.061 -18.873 1.00 47.16 93 LEU A CA 1
ATOM 741 C C . LEU A 1 93 ? 11.599 -8.127 -18.169 1.00 47.16 93 LEU A C 1
ATOM 743 O O . LEU A 1 93 ? 12.643 -8.586 -17.710 1.00 47.16 93 LEU A O 1
ATOM 747 N N . SER A 1 94 ? 11.253 -6.849 -17.971 1.00 47.16 94 SER A N 1
ATOM 748 C CA . SER A 1 94 ? 12.171 -5.824 -17.440 1.00 47.16 94 SER A CA 1
ATOM 749 C C . SER A 1 94 ? 12.551 -5.996 -15.957 1.00 47.16 94 SER A C 1
ATOM 751 O O . SER A 1 94 ? 13.299 -5.180 -15.424 1.00 47.16 94 SER A O 1
ATOM 753 N N . THR A 1 95 ? 12.022 -7.012 -15.263 1.00 47.59 95 THR A N 1
ATOM 754 C CA . THR A 1 95 ? 12.375 -7.324 -13.862 1.00 47.59 95 THR A CA 1
ATOM 755 C C . THR A 1 95 ? 13.620 -8.205 -13.742 1.00 47.59 95 THR A C 1
ATOM 757 O O . THR A 1 95 ? 14.258 -8.186 -12.695 1.00 47.59 95 THR A O 1
ATOM 760 N N . ALA A 1 96 ? 13.961 -8.985 -14.775 1.00 41.59 96 ALA A N 1
ATOM 761 C CA . ALA A 1 96 ? 14.981 -10.037 -14.678 1.00 41.59 96 ALA A CA 1
ATOM 762 C C . ALA A 1 96 ? 16.107 -9.911 -15.715 1.00 41.59 96 ALA A C 1
ATOM 764 O O . ALA A 1 96 ? 17.240 -10.282 -15.418 1.00 41.59 96 ALA A O 1
ATOM 765 N N . GLU A 1 97 ? 15.833 -9.359 -16.900 1.00 42.97 97 GLU A N 1
ATOM 766 C CA . GLU A 1 97 ? 16.828 -9.226 -17.967 1.00 42.97 97 GLU A CA 1
ATOM 767 C C . GLU A 1 97 ? 16.793 -7.818 -18.585 1.00 42.97 97 GLU A C 1
ATOM 769 O O . GLU A 1 97 ? 15.705 -7.263 -18.781 1.00 42.97 97 GLU A O 1
ATOM 774 N N . PRO A 1 98 ? 17.954 -7.222 -18.927 1.00 47.41 98 PRO A N 1
ATOM 775 C CA . PRO A 1 98 ? 18.008 -5.969 -19.673 1.00 47.41 98 PRO A CA 1
ATOM 776 C C . PRO A 1 98 ? 17.415 -6.185 -21.068 1.00 47.41 98 PRO A C 1
ATOM 778 O O . PRO A 1 98 ? 18.091 -6.619 -21.998 1.00 47.41 98 PRO A O 1
ATOM 781 N N . THR A 1 99 ? 16.120 -5.912 -21.209 1.00 45.94 99 THR A N 1
ATOM 782 C CA . THR A 1 99 ? 15.387 -6.171 -22.449 1.00 45.94 99 THR A CA 1
ATOM 783 C C . THR A 1 99 ? 15.322 -4.889 -23.280 1.00 45.94 99 THR A C 1
ATOM 785 O O . THR A 1 99 ? 14.935 -3.835 -22.778 1.00 45.94 99 THR A O 1
ATOM 788 N N . GLY A 1 100 ? 15.700 -4.976 -24.558 1.00 48.12 100 GLY A N 1
ATOM 789 C CA . GLY A 1 100 ? 15.548 -3.903 -25.551 1.00 48.12 100 GLY A CA 1
ATOM 790 C C . GLY A 1 100 ? 14.187 -3.903 -26.258 1.00 48.12 100 GLY A C 1
ATOM 791 O O . GLY A 1 100 ? 14.041 -3.254 -27.290 1.00 48.12 100 GLY A O 1
ATOM 792 N N . GLU A 1 101 ? 13.207 -4.659 -25.752 1.00 43.47 101 GLU A N 1
ATOM 793 C CA . GLU A 1 101 ? 11.849 -4.661 -26.297 1.00 43.47 101 GLU A CA 1
ATOM 794 C C . GLU A 1 101 ? 11.142 -3.342 -25.979 1.00 43.47 101 GLU A C 1
ATOM 796 O O . GLU A 1 101 ? 11.150 -2.859 -24.843 1.00 43.47 101 GLU A O 1
ATOM 801 N N . SER A 1 102 ? 10.504 -2.762 -26.997 1.00 41.78 102 SER A N 1
ATOM 802 C CA . SER A 1 102 ? 9.663 -1.584 -26.831 1.00 41.78 102 SER A CA 1
ATOM 803 C C . SER A 1 102 ? 8.508 -1.909 -25.885 1.00 41.78 102 SER A C 1
ATOM 805 O O . SER A 1 102 ? 7.697 -2.795 -26.165 1.00 41.78 102 SER A O 1
ATOM 807 N N . ALA A 1 103 ? 8.403 -1.168 -24.784 1.00 50.31 103 ALA A N 1
ATOM 808 C CA . ALA A 1 103 ? 7.166 -1.109 -24.018 1.00 50.31 103 ALA A CA 1
ATOM 809 C C . ALA A 1 103 ? 6.002 -0.706 -24.950 1.00 50.31 103 ALA A C 1
ATOM 811 O O . ALA A 1 103 ? 6.202 0.040 -25.908 1.00 50.31 103 ALA A O 1
ATOM 812 N N . PHE A 1 104 ? 4.786 -1.197 -24.681 1.00 46.28 104 PHE A N 1
ATOM 813 C CA . PHE A 1 104 ? 3.592 -0.904 -25.498 1.00 46.28 104 PHE A CA 1
ATOM 814 C C . PHE A 1 104 ? 3.277 0.606 -25.597 1.00 46.28 104 PHE A C 1
ATOM 816 O O . PHE A 1 104 ? 2.587 1.029 -26.522 1.00 46.28 104 PHE A O 1
ATOM 823 N N . LEU A 1 105 ? 3.792 1.412 -24.662 1.00 47.72 105 LEU A N 1
ATOM 824 C CA . LEU A 1 105 ? 3.884 2.869 -24.740 1.00 47.72 105 LEU A CA 1
ATOM 825 C C . LEU A 1 105 ? 5.361 3.262 -24.854 1.00 47.72 105 LEU A C 1
ATOM 827 O O . LEU A 1 105 ? 6.169 2.788 -24.056 1.00 47.72 105 LEU A O 1
ATOM 831 N N . GLU A 1 106 ? 5.714 4.179 -25.760 1.00 53.97 106 GLU A N 1
ATOM 832 C CA . GLU A 1 106 ? 7.033 4.821 -25.713 1.00 53.97 106 GLU A CA 1
ATOM 833 C C . GLU A 1 106 ? 7.262 5.394 -24.303 1.00 53.97 106 GLU A C 1
ATOM 835 O O . GLU A 1 106 ? 6.438 6.184 -23.821 1.00 53.97 106 GLU A O 1
ATOM 840 N N . PRO A 1 107 ? 8.343 4.999 -23.607 1.00 57.56 107 PRO A N 1
ATOM 841 C CA . PRO A 1 107 ? 8.560 5.409 -22.231 1.00 57.56 107 PRO A CA 1
ATOM 842 C C . PRO A 1 107 ? 8.926 6.900 -22.184 1.00 57.56 107 PRO A C 1
ATOM 844 O O . PRO A 1 107 ? 10.083 7.303 -22.277 1.00 57.56 107 PRO A O 1
ATOM 847 N N . HIS A 1 108 ? 7.899 7.742 -22.067 1.00 64.00 108 HIS A N 1
ATOM 848 C CA . HIS A 1 108 ? 8.025 9.184 -21.901 1.00 64.00 108 HIS A CA 1
ATOM 849 C C . HIS A 1 108 ? 8.194 9.518 -20.413 1.00 64.00 108 HIS A C 1
ATOM 851 O O . HIS A 1 108 ? 7.433 9.036 -19.571 1.00 64.00 108 HIS A O 1
ATOM 857 N N . LEU A 1 109 ? 9.144 10.401 -20.084 1.00 68.62 109 LEU A N 1
ATOM 858 C CA . LEU A 1 109 ? 9.458 10.832 -18.710 1.00 68.62 109 LEU A CA 1
ATOM 859 C C . LEU A 1 109 ? 8.208 11.254 -17.913 1.00 68.62 109 LEU A C 1
ATOM 861 O O . LEU A 1 109 ? 8.085 10.957 -16.728 1.00 68.62 109 LEU A O 1
ATOM 865 N N . ILE A 1 110 ? 7.256 11.908 -18.585 1.00 78.44 110 ILE A N 1
ATOM 866 C CA . ILE A 1 110 ? 5.995 12.373 -17.986 1.00 78.44 110 ILE A CA 1
ATOM 867 C C . ILE A 1 110 ? 5.172 11.213 -17.408 1.00 78.44 110 ILE A C 1
ATOM 869 O O . ILE A 1 110 ? 4.659 11.345 -16.301 1.00 78.44 110 ILE A O 1
ATOM 873 N N . TRP A 1 111 ? 5.069 10.075 -18.104 1.00 76.56 111 TRP A N 1
ATOM 874 C CA . TRP A 1 111 ? 4.293 8.925 -17.623 1.00 76.56 111 TRP A CA 1
ATOM 875 C C . TRP A 1 111 ? 4.917 8.312 -16.372 1.00 76.56 111 TRP A C 1
ATOM 877 O O . TRP A 1 111 ? 4.210 8.020 -15.409 1.00 76.56 111 TRP A O 1
ATOM 887 N N . VAL A 1 112 ? 6.247 8.203 -16.342 1.00 78.06 112 VAL A N 1
ATOM 888 C CA . VAL A 1 112 ? 6.988 7.696 -15.178 1.00 78.06 112 VAL A CA 1
ATOM 889 C C . VAL A 1 112 ? 6.814 8.619 -13.972 1.00 78.06 112 VAL A C 1
ATOM 891 O O . VAL A 1 112 ? 6.526 8.140 -12.876 1.00 78.06 112 VAL A O 1
ATOM 894 N N . CYS A 1 113 ? 6.930 9.935 -14.167 1.00 83.06 113 CYS A N 1
ATOM 895 C CA . CYS A 1 113 ? 6.712 10.921 -13.107 1.00 83.06 113 CYS A CA 1
ATOM 896 C C . CYS A 1 113 ? 5.259 10.932 -12.613 1.00 83.06 113 CYS A C 1
ATOM 898 O O . CYS A 1 113 ? 5.026 11.048 -11.412 1.00 83.06 113 CYS A O 1
ATOM 900 N N . LEU A 1 114 ? 4.284 10.774 -13.512 1.00 84.94 114 LEU A N 1
ATOM 901 C CA . LEU A 1 114 ? 2.871 10.682 -13.151 1.00 84.94 114 LEU A CA 1
ATOM 902 C C . LEU A 1 114 ? 2.610 9.434 -12.301 1.00 84.94 114 LEU A C 1
ATOM 904 O O . LEU A 1 114 ? 1.991 9.534 -11.246 1.00 84.94 114 LEU A O 1
ATOM 908 N N . VAL A 1 115 ? 3.138 8.273 -12.699 1.00 84.94 115 VAL A N 1
ATOM 909 C CA . VAL A 1 115 ? 3.023 7.034 -11.913 1.00 84.94 115 VAL A CA 1
ATOM 910 C C . VAL A 1 115 ? 3.680 7.197 -10.543 1.00 84.94 115 VAL A C 1
ATOM 912 O O . VAL A 1 115 ? 3.068 6.856 -9.535 1.00 84.94 115 VAL A O 1
ATOM 915 N N . ALA A 1 116 ? 4.884 7.772 -10.483 1.00 86.69 116 ALA A N 1
ATOM 916 C CA . ALA A 1 116 ? 5.587 8.050 -9.229 1.00 86.69 116 ALA A CA 1
ATOM 917 C C . ALA A 1 116 ? 4.762 8.936 -8.287 1.00 86.69 116 ALA A C 1
ATOM 919 O O . ALA A 1 116 ? 4.654 8.665 -7.090 1.00 86.69 116 ALA A O 1
ATOM 920 N N . PHE A 1 117 ? 4.138 9.973 -8.846 1.00 89.69 117 PHE A N 1
ATOM 921 C CA . PHE A 1 117 ? 3.267 10.876 -8.113 1.00 89.69 117 PHE A CA 1
ATOM 922 C C . PHE A 1 117 ? 2.036 10.150 -7.555 1.00 89.69 117 PHE A C 1
ATOM 924 O O . PHE A 1 117 ? 1.725 10.296 -6.373 1.00 89.69 117 PHE A O 1
ATOM 931 N N . LEU A 1 118 ? 1.366 9.324 -8.369 1.00 88.25 118 LEU A N 1
ATOM 932 C CA . LEU A 1 118 ? 0.214 8.523 -7.938 1.00 88.25 118 LEU A CA 1
ATOM 933 C C . LEU A 1 118 ? 0.596 7.498 -6.860 1.00 88.25 118 LEU A C 1
ATOM 935 O O . LEU A 1 118 ? -0.157 7.319 -5.903 1.00 88.25 118 LEU A O 1
ATOM 939 N N . LEU A 1 119 ? 1.768 6.865 -6.978 1.00 88.00 119 LEU A N 1
ATOM 940 C CA . LEU A 1 119 ? 2.304 5.940 -5.974 1.00 88.00 119 LEU A CA 1
ATOM 941 C C . LEU A 1 119 ? 2.533 6.649 -4.636 1.00 88.00 119 LEU A C 1
ATOM 943 O O . LEU A 1 119 ? 2.070 6.167 -3.601 1.00 88.00 119 LEU A O 1
ATOM 947 N N . GLY A 1 120 ? 3.175 7.820 -4.660 1.00 88.56 120 GLY A N 1
ATOM 948 C CA . GLY A 1 120 ? 3.395 8.637 -3.467 1.00 88.56 120 GLY A CA 1
ATOM 949 C C . GLY A 1 120 ? 2.088 9.118 -2.831 1.00 88.56 120 GLY A C 1
ATOM 950 O O . GLY A 1 120 ? 1.894 9.012 -1.618 1.00 88.56 120 GLY A O 1
ATOM 951 N N . PHE A 1 121 ? 1.138 9.577 -3.646 1.00 89.62 121 PHE A N 1
ATOM 952 C CA . PHE A 1 121 ? -0.183 9.961 -3.157 1.00 89.62 121 PHE A CA 1
ATOM 953 C C . PHE A 1 121 ? -0.905 8.762 -2.517 1.00 89.62 121 PHE A C 1
ATOM 955 O O . PHE A 1 121 ? -1.430 8.868 -1.406 1.00 89.62 121 PHE A O 1
ATOM 962 N N . GLY A 1 122 ? -0.871 7.597 -3.170 1.00 87.94 122 GLY A N 1
ATOM 963 C CA . GLY A 1 122 ? -1.448 6.352 -2.669 1.00 87.94 122 GLY A CA 1
ATOM 964 C C . GLY A 1 122 ? -0.855 5.900 -1.333 1.00 87.94 122 GLY A C 1
ATOM 965 O O . GLY A 1 122 ? -1.610 5.463 -0.463 1.00 87.94 122 GLY A O 1
ATOM 966 N N . ASP A 1 123 ? 0.459 6.044 -1.132 1.00 88.75 123 ASP A N 1
ATOM 967 C CA . ASP A 1 123 ? 1.137 5.730 0.135 1.00 88.75 123 ASP A CA 1
ATOM 968 C C . ASP A 1 123 ? 0.686 6.644 1.285 1.00 88.75 123 ASP A C 1
ATOM 970 O O . ASP A 1 123 ? 0.336 6.172 2.375 1.00 88.75 123 ASP A O 1
ATOM 974 N N . SER A 1 124 ? 0.595 7.950 1.026 1.00 89.56 124 SER A N 1
ATOM 975 C CA . SER A 1 124 ? 0.123 8.910 2.029 1.00 89.56 124 SER A CA 1
ATOM 976 C C . SER A 1 124 ? -1.325 8.625 2.464 1.00 89.56 124 SER A C 1
ATOM 978 O O . SER A 1 124 ? -1.617 8.594 3.664 1.00 89.56 124 SER A O 1
ATOM 980 N N . ALA A 1 125 ? -2.212 8.295 1.516 1.00 87.88 125 ALA A N 1
ATOM 981 C CA . ALA A 1 125 ? -3.604 7.911 1.773 1.00 87.88 125 ALA A CA 1
ATOM 982 C C . ALA A 1 125 ? -3.708 6.618 2.588 1.00 87.88 125 ALA A C 1
ATOM 984 O O . ALA A 1 125 ? -4.451 6.523 3.571 1.00 87.88 125 ALA A O 1
ATOM 985 N N . ASN A 1 126 ? -2.877 5.642 2.241 1.00 87.69 126 ASN A N 1
ATOM 986 C CA . ASN A 1 126 ? -2.727 4.392 2.962 1.00 87.69 126 ASN A CA 1
ATOM 987 C C . ASN A 1 126 ? -2.305 4.614 4.421 1.00 87.69 126 ASN A C 1
ATOM 989 O O . ASN A 1 126 ? -2.927 4.066 5.334 1.00 87.69 126 ASN A O 1
ATOM 993 N N . THR A 1 127 ? -1.270 5.420 4.646 1.00 88.38 127 THR A N 1
ATOM 994 C CA . THR A 1 127 ? -0.728 5.704 5.979 1.00 88.38 127 THR A CA 1
ATOM 995 C C . THR A 1 127 ? -1.730 6.481 6.833 1.00 88.38 127 THR A C 1
AT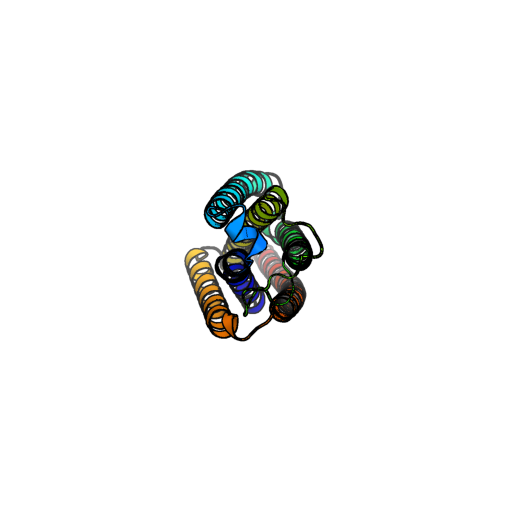OM 997 O O . THR A 1 127 ? -1.936 6.143 8.004 1.00 88.38 127 THR A O 1
ATOM 1000 N N . ALA A 1 128 ? -2.437 7.446 6.241 1.00 88.50 128 ALA A N 1
ATOM 1001 C CA . ALA A 1 128 ? -3.530 8.157 6.896 1.00 88.50 128 ALA A CA 1
ATOM 1002 C C . ALA A 1 128 ? -4.664 7.202 7.312 1.00 88.50 128 ALA A C 1
ATOM 1004 O O . ALA A 1 128 ? -5.055 7.193 8.481 1.00 88.50 128 ALA A O 1
ATOM 1005 N N . SER A 1 129 ? -5.121 6.323 6.410 1.00 86.00 129 SER A N 1
ATOM 1006 C CA . SER A 1 129 ? -6.168 5.339 6.728 1.00 86.00 129 SER A CA 1
ATOM 1007 C C . SER A 1 129 ? -5.746 4.375 7.843 1.00 86.00 129 SER A C 1
ATOM 1009 O O . SER A 1 129 ? -6.518 4.119 8.763 1.00 86.00 129 SER A O 1
ATOM 1011 N N . ASN A 1 130 ? -4.494 3.901 7.838 1.00 85.56 130 ASN A N 1
ATOM 1012 C CA . ASN A 1 130 ? -3.970 3.026 8.887 1.00 85.56 130 ASN A CA 1
ATOM 1013 C C . ASN A 1 130 ? -3.940 3.725 10.249 1.00 85.56 130 ASN A C 1
ATOM 1015 O O . ASN A 1 130 ? -4.239 3.098 11.262 1.00 85.56 130 ASN A O 1
ATOM 1019 N N . THR A 1 131 ? -3.618 5.017 10.272 1.00 86.81 131 THR A N 1
ATOM 1020 C CA . THR A 1 131 ? -3.579 5.812 11.504 1.00 86.81 131 THR A CA 1
ATOM 1021 C C . THR A 1 131 ? -4.980 5.967 12.098 1.00 86.81 131 THR A C 1
ATOM 1023 O O . THR A 1 131 ? -5.164 5.757 13.296 1.00 86.81 131 THR A O 1
ATOM 1026 N N . VAL A 1 132 ? -5.985 6.243 11.260 1.00 85.88 132 VAL A N 1
ATOM 1027 C CA . VAL A 1 132 ? -7.392 6.351 11.682 1.00 85.88 132 VAL A CA 1
ATOM 1028 C C . VAL A 1 132 ? -7.948 5.001 12.148 1.00 85.88 132 VAL A C 1
ATOM 1030 O O . VAL A 1 132 ? -8.617 4.928 13.174 1.00 85.88 132 VAL A O 1
ATOM 1033 N N . ILE A 1 133 ? -7.641 3.907 11.447 1.00 84.88 133 ILE A N 1
ATOM 1034 C CA . ILE A 1 133 ? -8.066 2.561 11.863 1.00 84.88 133 ILE A CA 1
ATOM 1035 C C . ILE A 1 133 ? -7.430 2.194 13.210 1.00 84.88 133 ILE A C 1
ATOM 1037 O O . ILE A 1 133 ? -8.117 1.699 14.100 1.00 84.88 133 ILE A O 1
ATOM 1041 N N . CYS A 1 134 ? -6.130 2.451 13.389 1.00 84.25 134 CYS A N 1
ATOM 1042 C CA . CYS A 1 134 ? -5.418 2.114 14.625 1.00 84.25 134 CYS A CA 1
ATOM 1043 C C . CYS A 1 134 ? -5.909 2.923 15.831 1.00 84.25 134 CYS A C 1
ATOM 1045 O O . CYS A 1 134 ? -5.935 2.381 16.939 1.00 84.25 134 CYS A O 1
ATOM 1047 N N . SER A 1 135 ? -6.320 4.179 15.628 1.00 85.38 135 SER A N 1
ATOM 1048 C CA . SER A 1 135 ? -6.886 5.011 16.694 1.00 85.38 135 SER A CA 1
ATOM 1049 C C . SER A 1 135 ? -8.304 4.599 17.088 1.00 85.38 135 SER A C 1
ATOM 1051 O O . SER A 1 135 ? -8.642 4.687 18.267 1.00 85.38 135 SER A O 1
ATOM 1053 N N . ARG A 1 136 ? -9.105 4.087 16.144 1.00 81.06 136 ARG A N 1
ATOM 1054 C CA . ARG A 1 136 ? -10.433 3.511 16.418 1.00 81.06 136 ARG A CA 1
ATOM 1055 C C . ARG A 1 136 ? -10.368 2.125 17.054 1.00 81.06 136 ARG A C 1
ATOM 1057 O O . ARG A 1 136 ? -11.228 1.785 17.854 1.00 81.06 136 ARG A O 1
ATOM 1064 N N . LEU A 1 137 ? -9.351 1.326 16.724 1.00 81.31 137 LEU A N 1
ATOM 1065 C CA . LEU A 1 137 ? -9.246 -0.053 17.206 1.00 81.31 137 LEU A CA 1
ATOM 1066 C C . LEU A 1 137 ? -9.046 -0.145 18.723 1.00 81.31 137 LEU A C 1
AT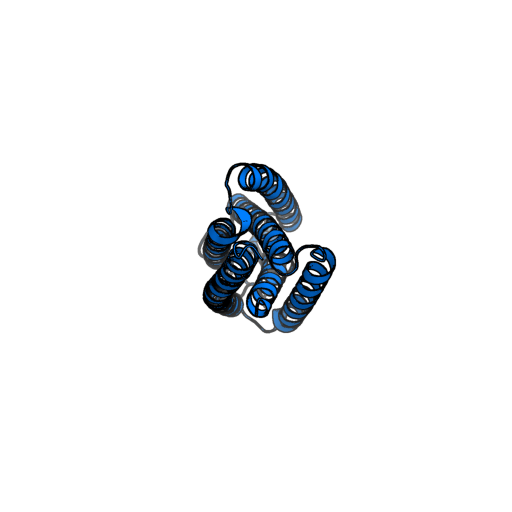OM 1068 O O . LEU A 1 137 ? -9.619 -1.016 19.371 1.00 81.31 137 LEU A O 1
ATOM 1072 N N . VAL A 1 138 ? -8.180 0.711 19.270 1.00 82.19 138 VAL A N 1
ATOM 1073 C CA . VAL A 1 138 ? -7.892 0.773 20.707 1.00 82.19 138 VAL A CA 1
ATOM 1074 C C . VAL A 1 138 ? -7.755 2.246 21.102 1.00 82.19 138 VAL A C 1
ATOM 1076 O O . VAL A 1 138 ? -6.643 2.795 21.055 1.00 82.19 138 VAL A O 1
ATOM 1079 N N . PRO A 1 139 ? -8.866 2.911 21.474 1.00 77.31 139 PRO A N 1
ATOM 1080 C CA . PRO A 1 139 ? -8.819 4.300 21.906 1.00 77.31 139 PRO A CA 1
ATOM 1081 C C . PRO A 1 139 ? -7.887 4.436 23.121 1.00 77.31 139 PRO A C 1
ATOM 1083 O O . PRO A 1 139 ? -7.917 3.632 24.050 1.00 77.31 139 PRO A O 1
ATOM 1086 N N . GLY A 1 140 ? -6.990 5.425 23.083 1.00 80.44 140 GLY A N 1
ATOM 1087 C CA . GLY A 1 140 ? -5.990 5.671 24.133 1.00 80.44 140 GLY A CA 1
ATOM 1088 C C . GLY A 1 140 ? -4.668 4.899 23.999 1.00 80.44 140 GLY A C 1
ATOM 1089 O O . GLY A 1 140 ? -3.691 5.282 24.636 1.00 80.44 140 GLY A O 1
ATOM 1090 N N . ARG A 1 141 ? -4.574 3.868 23.141 1.00 83.56 141 ARG A N 1
ATOM 1091 C CA . ARG A 1 141 ? -3.313 3.135 22.861 1.00 83.56 141 ARG A CA 1
ATOM 1092 C C . ARG A 1 141 ? -3.010 3.012 21.364 1.00 83.56 141 ARG A C 1
ATOM 1094 O O . ARG A 1 141 ? -2.426 2.025 20.919 1.00 83.56 141 ARG A O 1
ATOM 1101 N N . ALA A 1 142 ? -3.372 4.041 20.598 1.00 80.88 142 ALA A N 1
ATOM 1102 C CA . ALA A 1 142 ? -3.184 4.097 19.147 1.00 80.88 142 ALA A CA 1
ATOM 1103 C C . ALA A 1 142 ? -1.715 3.920 18.707 1.00 80.88 142 ALA A C 1
ATOM 1105 O O . ALA A 1 142 ? -1.444 3.362 17.648 1.00 80.88 142 ALA A O 1
ATOM 1106 N N . SER A 1 143 ? -0.754 4.362 19.526 1.00 85.62 143 SER A N 1
ATOM 1107 C CA . SER A 1 143 ? 0.677 4.177 19.258 1.00 85.62 143 SER A CA 1
ATOM 1108 C C . SER A 1 143 ? 1.076 2.698 19.255 1.00 85.62 143 SER A C 1
ATOM 1110 O O . SER A 1 143 ? 1.761 2.247 18.342 1.00 85.62 143 SER A O 1
ATOM 1112 N N . HIS A 1 144 ? 0.602 1.919 20.230 1.00 86.75 144 HIS A N 1
ATOM 1113 C CA . HIS A 1 144 ? 0.905 0.490 20.333 1.00 86.75 144 HIS A CA 1
ATOM 1114 C C . HIS A 1 144 ? 0.298 -0.309 19.175 1.00 86.75 144 HIS A C 1
ATOM 1116 O O . HIS A 1 144 ? 0.958 -1.186 18.614 1.00 86.75 144 HIS A O 1
ATOM 1122 N N . THR A 1 145 ? -0.940 0.005 18.783 1.00 86.50 145 THR A N 1
ATOM 1123 C CA . THR A 1 145 ? -1.600 -0.653 17.644 1.00 86.50 145 THR A CA 1
ATOM 1124 C C . THR A 1 145 ? -0.938 -0.289 16.321 1.00 86.50 145 THR A C 1
ATOM 1126 O O . THR A 1 145 ? -0.749 -1.162 15.473 1.00 86.50 145 THR A O 1
ATOM 1129 N N . TYR A 1 146 ? -0.508 0.963 16.162 1.00 86.81 146 TYR A N 1
ATOM 1130 C CA . TYR A 1 146 ? 0.217 1.405 14.975 1.00 86.81 146 TYR A CA 1
ATOM 1131 C C . TYR A 1 146 ? 1.602 0.754 14.853 1.00 86.81 146 TYR A C 1
ATOM 1133 O O . TYR A 1 146 ? 1.987 0.325 13.764 1.00 86.81 146 TYR A O 1
ATOM 1141 N N . SER A 1 147 ? 2.325 0.586 15.963 1.00 89.81 147 SER A N 1
ATOM 1142 C CA . SER A 1 147 ? 3.589 -0.161 15.979 1.00 89.81 147 SER A CA 1
ATOM 1143 C C . SER A 1 147 ? 3.395 -1.621 15.563 1.00 89.81 147 SER A C 1
ATOM 1145 O O . SER A 1 147 ? 4.148 -2.131 14.734 1.00 89.81 147 SER A O 1
ATOM 1147 N N . ALA A 1 148 ? 2.345 -2.284 16.061 1.00 89.81 148 ALA A N 1
ATOM 1148 C CA . ALA A 1 148 ? 2.009 -3.642 15.635 1.00 89.81 148 ALA A CA 1
ATOM 1149 C C . ALA A 1 148 ? 1.666 -3.704 14.134 1.00 89.81 148 ALA A C 1
ATOM 1151 O O . ALA A 1 148 ? 2.107 -4.616 13.439 1.00 89.81 148 ALA A O 1
ATOM 1152 N N . ALA A 1 149 ? 0.936 -2.719 13.602 1.00 88.38 149 ALA A N 1
ATOM 1153 C CA . ALA A 1 149 ? 0.655 -2.627 12.170 1.00 88.38 149 ALA A CA 1
ATOM 1154 C C . ALA A 1 149 ? 1.943 -2.501 11.335 1.00 88.38 149 ALA A C 1
ATOM 1156 O O . ALA A 1 149 ? 2.106 -3.217 10.345 1.00 88.38 149 ALA A O 1
ATOM 1157 N N . ARG A 1 150 ? 2.882 -1.643 11.757 1.00 89.25 150 ARG A N 1
ATOM 1158 C CA . ARG A 1 150 ? 4.191 -1.459 11.105 1.00 89.25 150 ARG A CA 1
ATOM 1159 C C . ARG A 1 150 ? 5.039 -2.732 11.118 1.00 89.25 150 ARG A C 1
ATOM 1161 O O . ARG A 1 150 ? 5.716 -2.998 10.130 1.00 89.25 150 ARG A O 1
ATOM 1168 N N . PHE A 1 151 ? 4.949 -3.544 12.170 1.00 92.06 151 PHE A N 1
AT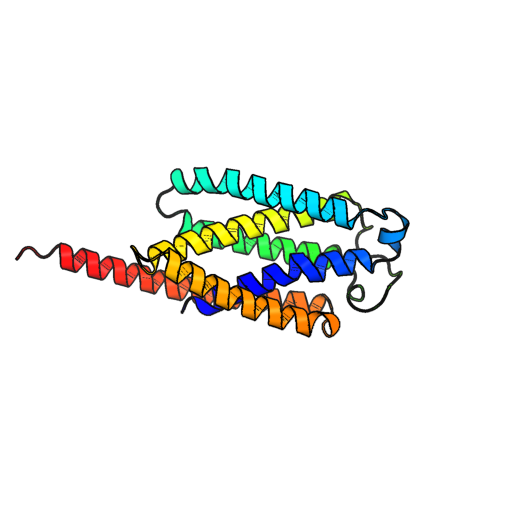OM 1169 C CA . PHE A 1 151 ? 5.612 -4.849 12.230 1.00 92.06 151 PHE A CA 1
ATOM 1170 C C . PHE A 1 151 ? 5.124 -5.800 11.122 1.00 92.06 151 PHE A C 1
ATOM 1172 O O . PHE A 1 151 ? 5.938 -6.340 10.375 1.00 92.06 151 PHE A O 1
ATOM 1179 N N . TYR A 1 152 ? 3.805 -5.941 10.936 1.00 90.38 152 TYR A N 1
ATOM 1180 C CA . TYR A 1 152 ? 3.250 -6.770 9.851 1.00 90.38 152 TYR A CA 1
ATOM 1181 C C . TYR A 1 152 ? 3.558 -6.211 8.458 1.00 90.38 152 TYR A C 1
ATOM 1183 O O . TYR A 1 152 ? 3.848 -6.982 7.543 1.00 90.38 152 TYR A O 1
ATOM 1191 N N . ILE A 1 153 ? 3.522 -4.883 8.300 1.00 91.19 153 ILE A N 1
ATOM 1192 C CA . ILE A 1 153 ? 3.931 -4.204 7.062 1.00 91.19 153 ILE A CA 1
ATOM 1193 C C . ILE A 1 153 ? 5.386 -4.558 6.720 1.00 91.19 153 ILE A C 1
ATOM 1195 O O . ILE A 1 153 ? 5.665 -4.903 5.576 1.00 91.19 153 ILE A O 1
ATOM 1199 N N . GLY A 1 154 ? 6.289 -4.517 7.707 1.00 89.94 154 GLY A N 1
ATOM 1200 C CA . GLY A 1 154 ? 7.708 -4.837 7.534 1.00 89.94 154 GLY A CA 1
ATOM 1201 C C . GLY A 1 154 ? 7.975 -6.300 7.171 1.00 89.94 154 GLY A C 1
ATOM 1202 O O . GLY A 1 154 ? 8.808 -6.583 6.316 1.00 89.94 154 GLY A O 1
ATOM 1203 N N . ILE A 1 155 ? 7.242 -7.245 7.769 1.00 91.00 155 ILE A N 1
ATOM 1204 C CA . ILE A 1 155 ? 7.360 -8.669 7.408 1.00 91.00 155 ILE A CA 1
ATOM 1205 C C . ILE A 1 155 ? 6.900 -8.897 5.965 1.00 91.00 155 ILE A C 1
ATOM 1207 O O . ILE A 1 155 ? 7.591 -9.558 5.193 1.00 91.00 155 ILE A O 1
ATOM 1211 N N . ALA A 1 156 ? 5.751 -8.333 5.586 1.00 88.81 156 ALA A N 1
ATOM 1212 C CA . ALA A 1 156 ? 5.234 -8.441 4.224 1.00 88.81 156 ALA A CA 1
ATOM 1213 C C . ALA A 1 156 ? 6.196 -7.838 3.195 1.00 88.81 156 ALA A C 1
ATOM 1215 O O . ALA A 1 156 ? 6.435 -8.442 2.146 1.00 88.81 156 ALA A O 1
ATOM 1216 N N . SER A 1 157 ? 6.758 -6.665 3.503 1.00 88.56 157 SER A N 1
ATOM 1217 C CA . SER A 1 157 ? 7.676 -5.983 2.600 1.00 88.56 157 SER A CA 1
ATOM 1218 C C . SER A 1 157 ? 8.975 -6.770 2.415 1.00 88.56 157 SER A C 1
ATOM 1220 O O . SER A 1 157 ? 9.424 -6.931 1.278 1.00 88.56 157 SER A O 1
ATOM 1222 N N . ALA A 1 158 ? 9.527 -7.331 3.497 1.00 88.50 158 ALA A N 1
ATOM 1223 C CA . ALA A 1 158 ? 10.719 -8.173 3.463 1.00 88.50 158 ALA A CA 1
ATOM 1224 C C . ALA A 1 158 ? 10.504 -9.459 2.650 1.00 88.50 158 ALA A C 1
ATOM 1226 O O . ALA A 1 158 ? 11.332 -9.785 1.802 1.00 88.50 158 ALA A O 1
ATOM 1227 N N . LEU A 1 159 ? 9.381 -10.161 2.848 1.00 86.62 159 LEU A N 1
ATOM 1228 C CA . LEU A 1 159 ? 9.066 -11.386 2.102 1.00 86.62 159 LEU A CA 1
ATOM 1229 C C . LEU A 1 159 ? 9.011 -11.134 0.591 1.00 86.62 159 LEU A C 1
ATOM 1231 O O . LEU A 1 159 ? 9.654 -11.847 -0.175 1.00 86.62 159 LEU A O 1
ATOM 1235 N N . ILE A 1 160 ? 8.297 -10.088 0.157 1.00 83.69 160 ILE A N 1
ATOM 1236 C CA . ILE A 1 160 ? 8.247 -9.736 -1.268 1.00 83.69 160 ILE A CA 1
ATOM 1237 C C . ILE A 1 160 ? 9.606 -9.300 -1.793 1.00 83.69 160 ILE A C 1
ATOM 1239 O O . ILE A 1 160 ? 9.926 -9.617 -2.932 1.00 83.69 160 ILE A O 1
ATOM 1243 N N . PHE A 1 161 ? 10.403 -8.593 -0.994 1.00 80.88 161 PHE A N 1
ATOM 1244 C CA . PHE A 1 161 ? 11.731 -8.166 -1.419 1.00 80.88 161 PHE A CA 1
ATOM 1245 C C . PHE A 1 161 ? 12.636 -9.367 -1.730 1.00 80.88 161 PHE A C 1
ATOM 1247 O O . PHE A 1 161 ? 13.264 -9.393 -2.785 1.00 80.88 161 PHE A O 1
ATOM 1254 N N . PHE A 1 162 ? 12.623 -10.406 -0.889 1.00 83.31 162 PHE A N 1
ATOM 1255 C CA . PHE A 1 162 ? 13.342 -11.656 -1.164 1.00 83.31 162 PHE A CA 1
ATOM 1256 C C . PHE A 1 162 ? 12.776 -12.433 -2.361 1.00 83.31 162 PHE A C 1
ATOM 1258 O O . PHE A 1 162 ? 13.534 -13.078 -3.081 1.00 83.31 162 PHE A O 1
ATOM 1265 N N . CYS A 1 163 ? 11.465 -12.362 -2.606 1.00 78.06 163 CYS A N 1
ATOM 1266 C CA . CYS A 1 163 ? 10.836 -12.973 -3.781 1.00 78.06 163 CYS A CA 1
ATOM 1267 C C . CYS A 1 163 ? 10.985 -12.141 -5.069 1.00 78.06 163 CYS A C 1
ATOM 1269 O O . CYS A 1 163 ? 10.756 -12.669 -6.154 1.00 78.06 163 CYS A O 1
ATOM 1271 N N . SER A 1 164 ? 11.375 -10.868 -4.972 1.00 75.62 164 SER A N 1
ATOM 1272 C CA . SER A 1 164 ? 11.444 -9.921 -6.090 1.00 75.62 164 SER A CA 1
ATOM 1273 C C . SER A 1 164 ? 12.275 -10.392 -7.293 1.00 75.62 164 SER A C 1
ATOM 1275 O O . SER A 1 164 ? 11.801 -10.202 -8.409 1.00 75.62 164 SER A O 1
ATOM 1277 N N . PRO A 1 165 ? 13.473 -10.997 -7.142 1.00 69.25 165 PRO A N 1
ATOM 1278 C CA . PRO A 1 165 ? 14.259 -11.434 -8.301 1.00 69.25 165 PRO A CA 1
ATOM 1279 C C . PRO A 1 165 ? 13.701 -12.693 -8.984 1.00 69.25 165 PRO A C 1
ATOM 1281 O O . PRO A 1 165 ? 14.113 -13.020 -10.091 1.00 69.25 165 PRO A O 1
ATOM 1284 N N . LEU A 1 166 ? 12.774 -13.412 -8.342 1.00 65.31 166 LEU A N 1
ATOM 1285 C CA . LEU A 1 166 ? 12.206 -14.664 -8.855 1.00 65.31 166 LEU A CA 1
ATOM 1286 C C . LEU A 1 166 ? 10.881 -14.450 -9.608 1.00 65.31 166 LEU A C 1
ATOM 1288 O O . LEU A 1 166 ? 10.368 -15.390 -10.214 1.00 65.31 166 LEU A O 1
ATOM 1292 N N . LEU A 1 167 ? 10.293 -13.249 -9.546 1.00 64.38 167 LEU A N 1
ATOM 1293 C CA . LEU A 1 167 ? 8.945 -12.969 -10.041 1.00 64.38 167 LEU A CA 1
ATOM 1294 C C . LEU A 1 167 ? 8.934 -11.930 -11.172 1.00 64.38 167 LEU A C 1
ATOM 1296 O O . LEU A 1 167 ? 9.439 -10.820 -11.056 1.00 64.38 167 LEU A O 1
ATOM 1300 N N . THR A 1 168 ? 8.249 -12.271 -12.261 1.00 67.88 168 THR A N 1
ATOM 1301 C CA . THR A 1 168 ? 7.949 -11.376 -13.390 1.00 67.88 168 THR A CA 1
ATOM 1302 C C . THR A 1 168 ? 6.947 -10.277 -12.990 1.00 67.88 168 THR A C 1
ATOM 1304 O O . THR A 1 168 ? 6.072 -10.519 -12.153 1.00 67.88 168 THR A O 1
ATOM 1307 N N . MET A 1 169 ? 6.967 -9.102 -13.643 1.00 66.50 169 MET A N 1
ATOM 1308 C CA . MET A 1 169 ? 6.024 -7.995 -13.366 1.00 66.50 169 MET A CA 1
ATOM 1309 C C . MET A 1 169 ? 4.548 -8.401 -13.328 1.00 66.50 169 MET A C 1
ATOM 1311 O O . MET A 1 169 ? 3.803 -7.955 -12.454 1.00 66.50 169 MET A O 1
ATOM 1315 N N . LYS A 1 170 ? 4.118 -9.288 -14.235 1.00 68.06 170 LYS A N 1
ATOM 1316 C CA . LYS A 1 170 ? 2.736 -9.793 -14.246 1.00 68.06 170 LYS A CA 1
ATOM 1317 C C . LYS A 1 170 ? 2.382 -10.536 -12.961 1.00 68.06 170 LYS A C 1
ATOM 1319 O O . LYS A 1 170 ? 1.286 -10.361 -12.440 1.00 68.06 170 LYS A O 1
ATOM 1324 N N . MET A 1 171 ? 3.306 -11.345 -12.443 1.00 71.69 171 MET A N 1
ATOM 1325 C CA . MET A 1 171 ? 3.093 -12.123 -11.222 1.00 71.69 171 MET A CA 1
ATOM 1326 C C . MET A 1 171 ? 2.989 -11.196 -10.010 1.00 71.69 171 MET A C 1
ATOM 1328 O O . MET A 1 171 ? 2.087 -11.368 -9.192 1.00 71.69 171 MET A O 1
ATOM 1332 N N . HIS A 1 172 ? 3.822 -10.153 -9.943 1.00 75.62 172 HIS A N 1
ATOM 1333 C CA . HIS A 1 172 ? 3.694 -9.118 -8.916 1.00 75.62 172 HIS A CA 1
ATOM 1334 C C . HIS A 1 172 ? 2.344 -8.397 -8.982 1.00 75.62 172 HIS A C 1
ATOM 1336 O O . HIS A 1 172 ? 1.695 -8.236 -7.950 1.00 75.62 172 HIS A O 1
ATOM 1342 N N . ALA A 1 173 ? 1.875 -8.025 -10.175 1.00 74.50 173 ALA A N 1
ATOM 1343 C CA . ALA A 1 173 ? 0.578 -7.373 -10.331 1.00 74.50 173 ALA A CA 1
ATOM 1344 C C . ALA A 1 173 ? -0.597 -8.286 -9.941 1.00 74.50 173 ALA A C 1
ATOM 1346 O O . ALA A 1 173 ? -1.502 -7.841 -9.239 1.00 74.50 173 ALA A O 1
ATOM 1347 N N . ILE A 1 174 ? -0.575 -9.568 -10.326 1.00 80.31 174 ILE A N 1
ATOM 1348 C CA . ILE A 1 174 ? -1.611 -10.543 -9.940 1.00 80.31 174 ILE A CA 1
ATOM 1349 C C . ILE A 1 174 ? -1.656 -10.700 -8.418 1.00 80.31 174 ILE A C 1
ATOM 1351 O O . ILE A 1 174 ? -2.738 -10.653 -7.826 1.00 80.31 174 ILE A O 1
ATOM 1355 N N . ILE A 1 175 ? -0.491 -10.827 -7.773 1.00 83.69 175 ILE A N 1
ATOM 1356 C CA . ILE A 1 175 ? -0.395 -10.916 -6.313 1.00 83.69 175 ILE A CA 1
ATOM 1357 C C . ILE A 1 175 ? -0.991 -9.659 -5.679 1.00 83.69 175 ILE A C 1
ATOM 1359 O O . ILE A 1 175 ? -1.900 -9.783 -4.864 1.00 83.69 175 ILE A O 1
ATOM 1363 N N . LEU A 1 176 ? -0.575 -8.466 -6.112 1.00 82.00 176 LEU A N 1
ATOM 1364 C CA . LEU A 1 176 ? -1.045 -7.191 -5.561 1.00 82.00 176 LEU A CA 1
ATOM 1365 C C . LEU A 1 176 ? -2.550 -6.967 -5.756 1.00 82.00 176 LEU A C 1
ATOM 1367 O O . LEU A 1 176 ? -3.224 -6.474 -4.848 1.00 82.00 176 LEU A O 1
ATOM 1371 N N . ILE A 1 177 ? -3.107 -7.351 -6.907 1.00 83.88 177 ILE A N 1
ATOM 1372 C CA . ILE A 1 177 ? -4.550 -7.268 -7.168 1.00 83.88 177 ILE A CA 1
ATOM 1373 C C . ILE A 1 177 ? -5.300 -8.242 -6.255 1.00 83.88 177 ILE A C 1
ATOM 1375 O O . ILE A 1 177 ? -6.255 -7.842 -5.584 1.00 83.88 177 ILE A O 1
ATOM 1379 N N . SER A 1 178 ? -4.847 -9.496 -6.167 1.00 85.31 178 SER A N 1
ATOM 1380 C CA . SER A 1 178 ? -5.488 -10.513 -5.327 1.00 85.31 178 SER A CA 1
ATOM 1381 C C . SER A 1 178 ? -5.478 -10.126 -3.843 1.00 85.31 178 SER A C 1
ATOM 1383 O O . SER A 1 178 ? -6.504 -10.217 -3.164 1.00 85.31 178 SER A O 1
ATOM 1385 N N . THR A 1 179 ? -4.360 -9.592 -3.346 1.00 84.00 179 THR A N 1
ATOM 1386 C CA . THR A 1 179 ? -4.220 -9.155 -1.953 1.00 84.00 179 THR A CA 1
ATOM 1387 C C . THR A 1 179 ? -5.008 -7.882 -1.682 1.00 84.00 179 THR A C 1
ATOM 1389 O O . THR A 1 179 ? -5.545 -7.725 -0.585 1.00 84.00 179 THR A O 1
ATOM 1392 N N . THR A 1 180 ? -5.173 -7.011 -2.681 1.00 84.12 180 THR A N 1
ATOM 1393 C CA . THR A 1 180 ? -6.030 -5.824 -2.578 1.00 84.12 180 THR A CA 1
ATOM 1394 C C . THR A 1 180 ? -7.499 -6.223 -2.444 1.00 84.12 180 THR A C 1
ATOM 1396 O O . THR A 1 180 ? -8.172 -5.731 -1.535 1.00 84.12 180 THR A O 1
ATOM 1399 N N . ILE A 1 181 ? -7.983 -7.175 -3.248 1.00 86.12 181 ILE A N 1
ATOM 1400 C CA . ILE A 1 181 ? -9.353 -7.711 -3.146 1.00 86.12 181 ILE A CA 1
ATOM 1401 C C . ILE A 1 181 ? -9.577 -8.364 -1.778 1.00 86.12 181 ILE A C 1
ATOM 1403 O O . ILE A 1 181 ? -10.554 -8.059 -1.090 1.00 86.12 181 ILE A O 1
ATOM 1407 N N . LEU A 1 182 ? -8.642 -9.208 -1.335 1.00 87.00 182 LEU A N 1
ATOM 1408 C CA . LEU A 1 182 ? -8.729 -9.876 -0.036 1.00 87.00 182 LEU A CA 1
ATOM 1409 C C . LEU A 1 182 ? -8.701 -8.869 1.127 1.00 87.00 182 LEU A C 1
ATOM 1411 O O . LEU A 1 182 ? -9.434 -9.021 2.112 1.00 87.00 182 LEU A O 1
ATOM 1415 N N . SER A 1 183 ? -7.917 -7.795 0.993 1.00 84.94 183 SER A N 1
ATOM 1416 C CA . SER A 1 183 ? -7.902 -6.698 1.960 1.00 84.94 183 SER A CA 1
ATOM 1417 C C . SER A 1 183 ? -9.245 -5.965 2.024 1.00 84.94 183 SER A C 1
ATOM 1419 O O . SER A 1 183 ? -9.682 -5.641 3.126 1.00 84.94 183 SER A O 1
ATOM 1421 N N . ALA A 1 184 ? -9.933 -5.782 0.891 1.00 85.25 184 ALA A N 1
ATOM 1422 C CA . ALA A 1 184 ? -11.222 -5.092 0.816 1.00 85.25 184 ALA A CA 1
ATOM 1423 C C . ALA A 1 184 ? -12.344 -5.893 1.475 1.00 85.25 184 ALA A C 1
ATOM 1425 O O . ALA A 1 184 ? -13.121 -5.348 2.263 1.00 85.25 184 ALA A O 1
ATOM 1426 N N . VAL A 1 185 ? -12.387 -7.205 1.231 1.00 85.25 185 VAL A N 1
ATOM 1427 C CA . VAL A 1 185 ? -13.331 -8.107 1.905 1.00 85.25 185 VAL A CA 1
ATOM 1428 C C . VAL A 1 185 ? -13.098 -8.080 3.415 1.00 85.25 185 VAL A C 1
ATOM 1430 O O . VAL A 1 185 ? -14.032 -7.859 4.189 1.00 85.25 185 VAL A O 1
ATOM 1433 N N . THR A 1 186 ? -11.842 -8.231 3.841 1.00 83.75 186 THR A N 1
ATOM 1434 C CA . THR A 1 186 ? -11.488 -8.239 5.267 1.00 83.75 186 THR A CA 1
ATOM 1435 C C . THR A 1 186 ? -11.795 -6.900 5.937 1.00 83.75 186 THR A C 1
ATOM 1437 O O . THR A 1 186 ? -12.296 -6.878 7.060 1.00 83.75 186 THR A O 1
ATOM 1440 N N . PHE A 1 187 ? -11.540 -5.783 5.252 1.00 83.81 187 PHE A N 1
ATOM 1441 C CA . PHE A 1 187 ? -11.842 -4.445 5.748 1.00 83.81 187 PHE A CA 1
ATOM 1442 C C . PHE A 1 187 ? -13.345 -4.254 5.964 1.00 83.81 187 PHE A C 1
ATOM 1444 O O . PHE A 1 187 ? -13.754 -3.841 7.044 1.00 83.81 187 PHE A O 1
ATOM 1451 N N . ASN A 1 188 ? -14.177 -4.641 4.995 1.00 84.75 188 ASN A N 1
ATOM 1452 C CA . ASN A 1 188 ? -15.631 -4.535 5.119 1.00 84.75 188 ASN A CA 1
ATOM 1453 C C . ASN A 1 188 ? -16.191 -5.371 6.278 1.00 84.75 188 ASN A C 1
ATOM 1455 O O . ASN A 1 188 ? -17.080 -4.916 6.999 1.00 84.75 188 ASN A O 1
ATOM 1459 N N . LEU A 1 189 ? -15.661 -6.578 6.490 1.00 82.88 189 LEU A N 1
ATOM 1460 C CA . LEU A 1 189 ? -16.038 -7.408 7.636 1.00 82.88 189 LEU A CA 1
ATOM 1461 C C . LEU A 1 189 ? -15.586 -6.783 8.960 1.00 82.88 189 LEU A C 1
ATOM 1463 O O . LEU A 1 189 ? -16.344 -6.778 9.927 1.00 82.88 189 LEU A O 1
ATOM 1467 N N . ALA A 1 190 ? -14.371 -6.241 9.004 1.00 81.94 190 ALA A N 1
ATOM 1468 C CA . ALA A 1 190 ? -13.805 -5.675 10.218 1.00 81.94 190 ALA A CA 1
ATOM 1469 C C . ALA A 1 190 ? -14.499 -4.366 10.624 1.00 81.94 190 ALA A C 1
ATOM 1471 O O . ALA A 1 190 ? -14.804 -4.187 11.798 1.00 81.94 190 ALA A O 1
ATOM 1472 N N . VAL A 1 191 ? -14.832 -3.496 9.667 1.00 80.88 191 VAL A N 1
ATOM 1473 C CA . VAL A 1 191 ? -15.581 -2.256 9.930 1.00 80.88 191 VAL A CA 1
ATOM 1474 C C . VAL A 1 191 ? -16.971 -2.559 10.488 1.00 80.88 191 VAL A C 1
ATOM 1476 O O . VAL A 1 191 ? -17.344 -1.985 11.505 1.00 80.88 191 VAL A O 1
ATOM 1479 N N . LYS A 1 192 ? -17.695 -3.534 9.916 1.00 81.56 192 LYS A N 1
ATOM 1480 C CA . LYS A 1 192 ? -18.997 -3.971 10.457 1.00 81.56 192 LYS A CA 1
ATOM 1481 C C . LYS A 1 192 ? -18.903 -4.468 11.902 1.00 81.56 192 LYS A C 1
ATOM 1483 O O . LYS A 1 192 ? -19.859 -4.338 12.657 1.00 81.56 192 LYS A O 1
ATOM 1488 N N . GLN A 1 193 ? -17.786 -5.083 12.287 1.00 79.38 193 GLN A N 1
ATOM 1489 C CA . GLN A 1 193 ? -17.586 -5.540 13.664 1.00 79.38 193 GLN A CA 1
ATOM 1490 C C . GLN A 1 193 ? -17.227 -4.403 14.621 1.00 79.38 193 GLN A C 1
ATOM 1492 O O . GLN A 1 193 ? -17.661 -4.437 15.770 1.00 79.38 193 GLN A O 1
ATOM 1497 N N . VAL A 1 194 ? -16.448 -3.418 14.166 1.00 80.56 194 VAL A N 1
ATOM 1498 C CA . VAL A 1 194 ? -16.124 -2.226 14.962 1.00 80.56 194 VAL A CA 1
ATOM 1499 C C . VAL A 1 194 ? -17.389 -1.410 15.224 1.00 80.56 194 VAL A C 1
ATOM 1501 O O . VAL A 1 194 ? -17.661 -1.103 16.377 1.00 80.56 194 VAL A O 1
ATOM 1504 N N . GLU A 1 195 ? -18.219 -1.174 14.206 1.00 80.88 195 GLU A N 1
ATOM 1505 C CA . GLU A 1 195 ? -19.499 -0.462 14.364 1.00 80.88 195 GLU A CA 1
ATOM 1506 C C . GLU A 1 195 ? -20.437 -1.176 15.344 1.00 80.88 195 GLU A C 1
ATOM 1508 O O . GLU A 1 195 ? -20.961 -0.550 16.258 1.00 80.88 195 GLU A O 1
ATOM 1513 N N . LYS A 1 196 ? -20.571 -2.507 15.243 1.00 81.88 196 LYS A N 1
ATOM 1514 C CA . LYS A 1 196 ? -21.360 -3.288 16.211 1.00 81.88 196 LYS A CA 1
ATOM 1515 C C . LYS A 1 196 ? -20.848 -3.146 17.646 1.00 81.88 196 LYS A C 1
ATOM 1517 O O . LYS A 1 196 ? -21.650 -3.115 18.572 1.00 81.88 196 LYS A O 1
ATOM 1522 N N . ARG A 1 197 ? -19.527 -3.089 17.850 1.00 79.06 197 ARG A N 1
ATOM 1523 C CA . ARG A 1 197 ? -18.940 -2.875 19.185 1.00 79.06 197 ARG A CA 1
ATOM 1524 C C . ARG A 1 197 ? -19.232 -1.469 19.704 1.00 79.06 197 ARG A C 1
ATOM 1526 O O . ARG A 1 197 ? -19.659 -1.342 20.846 1.00 79.06 197 ARG A O 1
ATOM 1533 N N . GLU A 1 198 ? -19.062 -0.448 18.867 1.00 79.56 198 GLU A N 1
ATOM 1534 C CA . GLU A 1 198 ? -19.370 0.944 19.220 1.00 79.56 198 GLU A CA 1
ATOM 1535 C C . GLU A 1 198 ? -20.866 1.127 19.558 1.00 79.56 198 GLU A C 1
ATOM 1537 O O . GLU A 1 198 ? -21.207 1.838 20.504 1.00 79.56 198 GLU A O 1
ATOM 1542 N N . GLU A 1 199 ? -21.771 0.451 18.841 1.00 80.69 199 GLU A N 1
ATOM 1543 C CA . GLU A 1 199 ? -23.213 0.459 19.122 1.00 80.69 199 GLU A CA 1
ATOM 1544 C C . GLU A 1 199 ? -23.560 -0.190 20.469 1.00 80.69 199 GLU A C 1
ATOM 1546 O O . GLU A 1 199 ? -24.370 0.359 21.220 1.00 80.69 199 GLU A O 1
ATOM 1551 N N . ILE A 1 200 ? -22.938 -1.327 20.802 1.00 79.50 200 ILE A N 1
ATOM 1552 C CA . ILE A 1 200 ? -23.144 -2.015 22.086 1.00 79.50 200 ILE A CA 1
ATOM 1553 C C . ILE A 1 200 ? -22.663 -1.134 23.247 1.00 79.50 200 ILE A C 1
ATOM 1555 O O . ILE A 1 200 ? -23.434 -0.888 24.173 1.00 79.50 200 ILE A O 1
ATOM 1559 N N . GLU A 1 201 ? -21.452 -0.572 23.165 1.00 79.06 201 GLU A N 1
ATOM 1560 C CA . GLU A 1 201 ? -20.916 0.331 24.199 1.00 79.06 201 GLU A CA 1
ATOM 1561 C C . GLU A 1 201 ? -21.775 1.594 24.373 1.00 79.06 201 GLU A C 1
ATOM 1563 O O . GLU A 1 201 ? -21.952 2.108 25.483 1.00 79.06 201 GLU A O 1
ATOM 1568 N N . ARG A 1 202 ? -22.334 2.118 23.276 1.00 77.44 202 ARG A N 1
ATOM 1569 C CA . ARG A 1 202 ? -23.238 3.271 23.318 1.00 77.44 202 ARG A CA 1
ATOM 1570 C C . ARG A 1 202 ? -24.568 2.935 23.985 1.00 77.44 202 ARG A C 1
ATOM 1572 O O . ARG A 1 202 ? -25.123 3.798 24.661 1.00 77.44 202 ARG A O 1
ATOM 1579 N N . ASN A 1 203 ? -25.080 1.724 23.784 1.00 78.25 203 ASN A N 1
ATOM 1580 C CA . ASN A 1 203 ? -26.323 1.267 24.398 1.00 78.25 203 ASN A CA 1
ATOM 1581 C C . ASN A 1 203 ? -26.143 0.964 25.891 1.00 78.25 203 ASN A C 1
ATOM 1583 O O . ASN A 1 203 ? -27.006 1.346 26.676 1.00 78.25 203 ASN A O 1
ATOM 1587 N N . GLU A 1 204 ? -25.008 0.395 26.305 1.00 76.62 204 GLU A N 1
ATOM 1588 C CA . GLU A 1 204 ? -24.683 0.204 27.728 1.00 76.62 204 GLU A CA 1
ATOM 1589 C C . GLU A 1 204 ? -24.579 1.537 28.480 1.00 76.62 204 GLU A C 1
ATOM 1591 O O . GLU A 1 204 ? -25.136 1.682 29.563 1.00 76.62 204 GLU A O 1
ATOM 1596 N N . LYS A 1 205 ? -23.962 2.564 27.879 1.00 69.75 205 LYS A N 1
ATOM 1597 C CA . LYS A 1 205 ? -23.894 3.915 28.472 1.00 69.75 205 LYS A CA 1
ATOM 1598 C C . LYS A 1 205 ? -25.240 4.644 28.552 1.00 69.75 205 LYS A C 1
ATOM 1600 O O . LYS A 1 205 ? -25.321 5.677 29.212 1.00 69.75 205 LYS A O 1
ATOM 1605 N N . LYS A 1 206 ? -26.273 4.164 27.852 1.00 67.75 206 LYS A N 1
ATOM 1606 C CA . LYS A 1 206 ? -27.618 4.760 27.832 1.00 67.75 206 LYS A CA 1
ATOM 1607 C C . LYS A 1 206 ? -28.588 4.131 28.832 1.00 67.75 206 LYS A C 1
ATOM 1609 O O . LYS A 1 206 ? -29.696 4.645 28.941 1.00 67.75 206 LYS A O 1
ATOM 1614 N N . LEU A 1 207 ? -28.210 3.068 29.544 1.00 52.75 207 LEU A N 1
ATOM 1615 C CA . LEU A 1 207 ? -28.980 2.575 30.686 1.00 52.75 207 LEU A CA 1
ATOM 1616 C C . LEU A 1 207 ? -28.634 3.420 31.925 1.00 52.75 207 LEU A C 1
ATOM 1618 O O . LEU A 1 207 ? -27.529 3.271 32.451 1.00 52.75 207 LEU A O 1
ATOM 1622 N N . PRO A 1 208 ? -29.520 4.325 32.390 1.00 55.59 208 PRO A N 1
ATOM 1623 C CA . PRO A 1 208 ? -29.371 4.893 33.720 1.00 55.59 208 PRO A CA 1
ATOM 1624 C C . PRO A 1 208 ? -29.561 3.772 34.752 1.00 55.59 208 PRO A C 1
ATOM 1626 O O . PRO A 1 208 ? -30.511 2.993 34.652 1.00 55.59 208 PRO A O 1
ATOM 1629 N N . LEU A 1 209 ? -28.616 3.691 35.693 1.00 50.59 209 LEU A N 1
ATOM 1630 C CA . LEU A 1 209 ? -28.782 2.997 36.974 1.00 50.59 209 LEU A CA 1
ATOM 1631 C C . LEU A 1 209 ? -29.999 3.544 37.729 1.00 50.59 209 LEU A C 1
ATOM 1633 O O . LEU A 1 209 ? -30.196 4.782 37.684 1.00 50.59 209 LEU A O 1
#

Secondary structure (DSSP, 8-state):
--HHHHHHHHHHHHIIIIIHHHHHHH-HHHHHH-TTHHHHHHHHHHHHHHHHHHHHHHHHHHSTTTTTHHHHHHHHHHHHHHHHHHHHHS-TTTTTS---PPPSS---HHHHHHHHHHHHHHHHHHHHHHHHHHHHHSTT-HHHHHHHHHHHHHHHHHHHHHHGGG--HHHHHHHHHHHHHHHHHHHHHHHHHHHHHHHHHHHHTT---

InterPro domains:
  IPR010291 Ion channel regulatory protein, UNC-93 [PF05978] (3-187)
  IPR036259 MFS transporter superfamily [SSF103473] (12-202)
  IPR051617 UNC-93-like transmembrane regulator [PTHR23294] (2-198)

Radius of gyration: 19.34 Å; chains: 1; bounding box: 50×34×64 Å

Foldseek 3Di:
DLLLLLLLLLLLVLCLPPQLLQLCCLAPLNCVVDVCLSVLLVVLLVVLLVVLLVVVVVVPVVDDPCLEPVLLVVLLVLSLVLLVLSPQQGDFCSQAHSDNDQRPDRNDSVSSSVSSSSSSSSSNSSLSSLLVVLCLVDPPPSVVSSVVSVVSSVVSNVVVNVCRNVDTSVRSSVVSVVSSVVSVVVSVVVVVVSVVVVVVVVVVVPDDD